Protein AF-0000000086139727 (afdb_homodimer)

Foldseek 3Di:
DPDDADPLQVLLVVLLVPPQVVDPVSVQFPNQKAWDHAAAQKTKIKDADAQSQQDPVQWGDPVSVQVLQVVLQQSSQCRNQVFNGSAAWDDKDKDFDATDHHRWMKMKMKGFPDDDQFKTKIKMWIATQDPNDGDDTGMIMMIMGGCHPRHDDPPD/DPDDADPLQVLLVVLLVPPQVVDPVSVQFPNQKAWDHAAAQKTKIKDADAPSQQDPVQWGDPVSVQVLQVVLQQSSQCRNQVFNGSAAWDDKFKDFDATDHHRWMKMKMKGFPDDDQFKTKIKMWIATQDPNDGDDTGMIMMIMGGCHPRHDDPPD

Secondary structure (DSSP, 8-state):
--PPPPHHHHHHHHHHHHHGGGSHHHHHHHTT-EEEEEETTEEEEEEE--GGGB-TTSSB-HHHHHHHHHHHHHHHHHHHH--S---EEEEEEEEE-----TT-EEEEEEEEEEE-SSEEEEEEEEEEEETTEEEEEEEEEEEEEE-TT-S-----/--PPPPHHHHHHHHHHHHHGGGSHHHHHHHTT-EEEEEETTEEEEEEE--GGGB-TTSSB-HHHHHHHHHHHHHHHHHHHH--S---EEEEEEEEE-----TT-EEEEEEEEEEE-SSEEEEEEEEEEEETTEEEEEEEEEEEEEE-TT-S-----

InterPro domains:
  IPR003736 Phenylacetic acid degradation-related domain [TIGR00369] (34-144)
  IPR006683 Thioesterase domain [PF03061] (60-132)
  IPR029069 HotDog domain superfamily [SSF54637] (6-147)
  IPR039298 Acyl-coenzyme A thioesterase 13 [PTHR21660] (28-149)

Nearest PDB structures (foldseek):
  2h4u-assembly1_A  TM=9.438E-01  e=1.734E-13  Homo sapiens
  3f1t-assembly1_C  TM=8.126E-01  e=1.924E-08  Pseudomonas aeruginosa
  3gek-assembly1_B  TM=8.195E-01  e=5.508E-07  Lactococcus lactis subsp. lactis Il1403
  3gek-assembly2_A  TM=7.860E-01  e=2.299E-06  Lactococcus lactis subsp. lactis Il1403
  3gek-assembly3_C  TM=7.208E-01  e=6.636E-07  Lactococcus lactis subsp. lactis Il1403

Sequence (312 aa):
MTGEKTPEHLHIEELVRTKLPSSPIYKFLLTPVVITSAMKGHVVARLPLSEEHMNSGRSLHGSVSATIVDWAGGMAVSTWDLRVASGVSLDIHVTYQSGAKVGEEIEIEGIADHVGGNVAFTKINIYKVEDGKRGKIVASGTHTKFVKGSEPKSASMTGEKTPEHLHIEELVRTKLPSSPIYKFLLTPVVITSAMKGHVVARLPLSEEHMNSGRSLHGSVSATIVDWAGGMAVSTWDLRVASGVSLDIHVTYQSGAKVGEEIEIEGIADHVGGNVAFTKINIYKVEDGKRGKIVASGTHTKFVKGSEPKSAS

Organism: NCBI:txid717836

Structure (mmCIF, N/CA/C/O backbone):
data_AF-0000000086139727-model_v1
#
loop_
_entity.id
_entity.type
_entity.pdbx_description
1 polymer 'Thioesterase domain-containing protein'
#
loop_
_atom_site.group_PDB
_atom_site.id
_atom_site.type_symbol
_atom_site.label_atom_id
_atom_site.label_alt_id
_atom_site.label_comp_id
_atom_site.label_asym_id
_atom_site.label_entity_id
_atom_site.label_seq_id
_atom_site.pdbx_PDB_ins_code
_atom_site.Cartn_x
_atom_site.Cartn_y
_atom_site.Cartn_z
_atom_site.occupancy
_atom_site.B_iso_or_equiv
_atom_site.auth_seq_id
_atom_site.auth_comp_id
_atom_site.auth_asym_id
_atom_site.auth_atom_id
_atom_site.pdbx_PDB_model_num
ATOM 1 N N . MET A 1 1 ? 17.516 -26.312 -18.25 1 39.53 1 MET A N 1
ATOM 2 C CA . MET A 1 1 ? 16.438 -27.266 -18.453 1 39.53 1 MET A CA 1
ATOM 3 C C . MET A 1 1 ? 15.086 -26.578 -18.422 1 39.53 1 MET A C 1
ATOM 5 O O . MET A 1 1 ? 14.711 -25.984 -17.406 1 39.53 1 MET A O 1
ATOM 9 N N . THR A 1 2 ? 14.656 -25.859 -19.438 1 50.69 2 THR A N 1
ATOM 10 C CA . THR A 1 2 ? 13.445 -25.078 -19.688 1 50.69 2 THR A CA 1
ATOM 11 C C . THR A 1 2 ? 12.211 -25.859 -19.266 1 50.69 2 THR A C 1
ATOM 13 O O . THR A 1 2 ? 11.656 -26.641 -20.047 1 50.69 2 THR A O 1
ATOM 16 N N . GLY A 1 3 ? 12.258 -26.484 -18.047 1 63.59 3 GLY A N 1
ATOM 17 C CA . GLY A 1 3 ? 11.273 -27.5 -17.672 1 63.59 3 GLY A CA 1
ATOM 18 C C . GLY A 1 3 ? 9.844 -27.031 -17.828 1 63.59 3 GLY A C 1
ATOM 19 O O . GLY A 1 3 ? 9.586 -25.828 -17.953 1 63.59 3 GLY A O 1
ATOM 20 N N . GLU A 1 4 ? 8.969 -27.938 -18.141 1 88 4 GLU A N 1
ATOM 21 C CA . GLU A 1 4 ? 7.535 -27.719 -18.344 1 88 4 GLU A CA 1
ATOM 22 C C . GLU A 1 4 ? 6.922 -26.969 -17.156 1 88 4 GLU A C 1
ATOM 24 O O . GLU A 1 4 ? 7.242 -27.234 -16 1 88 4 GLU A O 1
ATOM 29 N N . LYS A 1 5 ? 6.309 -25.844 -17.438 1 96.12 5 LYS A N 1
ATOM 30 C CA . LYS A 1 5 ? 5.609 -25.062 -16.422 1 96.12 5 LYS A CA 1
ATOM 31 C C . LYS A 1 5 ? 4.605 -25.938 -15.664 1 96.12 5 LYS A C 1
ATOM 33 O O . LYS A 1 5 ? 3.938 -26.781 -16.25 1 96.12 5 LYS A O 1
ATOM 38 N N . THR A 1 6 ? 4.625 -25.781 -14.352 1 97.94 6 THR A N 1
ATOM 39 C CA . THR A 1 6 ? 3.643 -26.469 -13.523 1 97.94 6 THR A CA 1
ATOM 40 C C . THR A 1 6 ? 2.24 -25.922 -13.789 1 97.94 6 THR A C 1
ATOM 42 O O . THR A 1 6 ? 2.082 -24.859 -14.398 1 97.94 6 THR A O 1
ATOM 45 N N . PRO A 1 7 ? 1.229 -26.688 -13.445 1 98.06 7 PRO A N 1
ATOM 46 C CA . PRO A 1 7 ? -0.13 -26.141 -13.539 1 98.06 7 PRO A CA 1
ATOM 47 C C . PRO A 1 7 ? -0.298 -24.844 -12.773 1 98.06 7 PRO A C 1
ATOM 49 O O . PRO A 1 7 ? -1.024 -23.953 -13.219 1 98.06 7 PRO A O 1
ATOM 52 N N . GLU A 1 8 ? 0.324 -24.766 -11.625 1 98.56 8 GLU A N 1
ATOM 53 C CA . GLU A 1 8 ? 0.276 -23.531 -10.844 1 98.56 8 GLU A CA 1
ATOM 54 C C . GLU A 1 8 ? 0.871 -22.359 -11.625 1 98.56 8 GLU A C 1
ATOM 56 O O . GLU A 1 8 ? 0.313 -21.266 -11.625 1 98.56 8 GLU A O 1
ATOM 61 N N . HIS A 1 9 ? 2.02 -22.562 -12.227 1 98.81 9 HIS A N 1
ATOM 62 C CA . HIS A 1 9 ? 2.67 -21.516 -13.008 1 98.81 9 HIS A CA 1
ATOM 63 C C . HIS A 1 9 ? 1.761 -21.016 -14.125 1 98.81 9 HIS A C 1
ATOM 65 O O . HIS A 1 9 ? 1.581 -19.812 -14.289 1 98.81 9 HIS A O 1
ATOM 71 N N . LEU A 1 10 ? 1.171 -21.906 -14.844 1 98.62 10 LEU A N 1
ATOM 72 C CA . LEU A 1 10 ? 0.27 -21.547 -15.93 1 98.62 10 LEU A CA 1
ATOM 73 C C . LEU A 1 10 ? -0.941 -20.781 -15.406 1 98.62 10 LEU A C 1
ATOM 75 O O . LEU A 1 10 ? -1.376 -19.812 -16.016 1 98.62 10 LEU A O 1
ATOM 79 N N . HIS A 1 11 ? -1.443 -21.281 -14.312 1 98.62 11 HIS A N 1
ATOM 80 C CA . HIS A 1 11 ? -2.607 -20.641 -13.703 1 98.62 11 HIS A CA 1
ATOM 81 C C . HIS A 1 11 ? -2.307 -19.203 -13.297 1 98.62 11 HIS A C 1
ATOM 83 O O . HIS A 1 11 ? -3.086 -18.297 -13.602 1 98.62 11 HIS A O 1
ATOM 89 N N . ILE A 1 12 ? -1.186 -19 -12.625 1 98.81 12 ILE A N 1
ATOM 90 C CA . ILE A 1 12 ? -0.835 -17.656 -12.148 1 98.81 12 ILE A CA 1
ATOM 91 C C . ILE A 1 12 ? -0.577 -16.734 -13.336 1 98.81 12 ILE A C 1
ATOM 93 O O . ILE A 1 12 ? -0.984 -15.578 -13.328 1 98.81 12 ILE A O 1
ATOM 97 N N . GLU A 1 13 ? 0.064 -17.172 -14.359 1 98.75 13 GLU A N 1
ATOM 98 C CA . GLU A 1 13 ? 0.265 -16.375 -15.562 1 98.75 13 GLU A CA 1
ATOM 99 C C . GLU A 1 13 ? -1.067 -15.945 -16.172 1 98.75 13 GLU A C 1
ATOM 101 O O . GLU A 1 13 ? -1.212 -14.82 -16.641 1 98.75 13 GLU A O 1
ATOM 106 N N . GLU A 1 14 ? -1.987 -16.906 -16.203 1 98.5 14 GLU A N 1
ATOM 107 C CA . GLU A 1 14 ? -3.312 -16.594 -16.734 1 98.5 14 GLU A CA 1
ATOM 108 C C . GLU A 1 14 ? -4.004 -15.523 -15.891 1 98.5 14 GLU A C 1
ATOM 110 O O . GLU A 1 14 ? -4.625 -14.609 -16.422 1 98.5 14 GLU A O 1
ATOM 115 N N . LEU A 1 15 ? -3.906 -15.664 -14.578 1 98.12 15 LEU A N 1
ATOM 116 C CA . LEU A 1 15 ? -4.504 -14.672 -13.688 1 98.12 15 LEU A CA 1
ATOM 117 C C . LEU A 1 15 ? -3.879 -13.305 -13.914 1 98.12 15 LEU A C 1
ATOM 119 O O . LEU A 1 15 ? -4.59 -12.297 -13.953 1 98.12 15 LEU A O 1
ATOM 123 N N . VAL A 1 16 ? -2.516 -13.266 -14.008 1 98.44 16 VAL A N 1
ATOM 124 C CA . VAL A 1 16 ? -1.827 -12 -14.227 1 98.44 16 VAL A CA 1
ATOM 125 C C . VAL A 1 16 ? -2.303 -11.375 -15.539 1 98.44 16 VAL A C 1
ATOM 127 O O . VAL A 1 16 ? -2.604 -10.18 -15.594 1 98.44 16 VAL A O 1
ATOM 130 N N . ARG A 1 17 ? -2.482 -12.125 -16.516 1 97.5 17 ARG A N 1
ATOM 131 C CA . ARG A 1 17 ? -2.871 -11.656 -17.844 1 97.5 17 ARG A CA 1
ATOM 132 C C . ARG A 1 17 ? -4.309 -11.148 -17.844 1 97.5 17 ARG A C 1
ATOM 134 O O . ARG A 1 17 ? -4.617 -10.141 -18.484 1 97.5 17 ARG A O 1
ATOM 141 N N . THR A 1 18 ? -5.207 -11.758 -17.109 1 96.62 18 THR A N 1
ATOM 142 C CA . THR A 1 18 ? -6.633 -11.508 -17.281 1 96.62 18 THR A CA 1
ATOM 143 C C . THR A 1 18 ? -7.168 -10.633 -16.156 1 96.62 18 THR A C 1
ATOM 145 O O . THR A 1 18 ? -8.117 -9.875 -16.344 1 96.62 18 THR A O 1
ATOM 148 N N . LYS A 1 19 ? -6.605 -10.75 -14.945 1 95.69 19 LYS A N 1
ATOM 149 C CA . LYS A 1 19 ? -7.203 -10.086 -13.789 1 95.69 19 LYS A CA 1
ATOM 150 C C . LYS A 1 19 ? -6.422 -8.836 -13.406 1 95.69 19 LYS A C 1
ATOM 152 O O . LYS A 1 19 ? -7.008 -7.844 -12.961 1 95.69 19 LYS A O 1
ATOM 157 N N . LEU A 1 20 ? -5.078 -8.859 -13.594 1 97 20 LEU A N 1
ATOM 158 C CA . LEU A 1 20 ? -4.242 -7.746 -13.164 1 97 20 LEU A CA 1
ATOM 159 C C . LEU A 1 20 ? -4.723 -6.438 -13.781 1 97 20 LEU A C 1
ATOM 161 O O . LEU A 1 20 ? -4.895 -5.441 -13.07 1 97 20 LEU A O 1
ATOM 165 N N . PRO A 1 21 ? -5.156 -6.398 -15.078 1 95.69 21 PRO A N 1
ATOM 166 C CA . PRO A 1 21 ? -5.582 -5.137 -15.695 1 95.69 21 PRO A CA 1
ATOM 167 C C . PRO A 1 21 ? -6.895 -4.613 -15.117 1 95.69 21 PRO A C 1
ATOM 169 O O . PRO A 1 21 ? -7.25 -3.451 -15.336 1 95.69 21 PRO A O 1
ATOM 172 N N . SER A 1 22 ? -7.637 -5.438 -14.391 1 95.81 22 SER A N 1
ATOM 173 C CA . SER A 1 22 ? -8.938 -5.031 -13.867 1 95.81 22 SER A CA 1
ATOM 174 C C . SER A 1 22 ? -8.789 -4.27 -12.555 1 95.81 22 SER A C 1
ATOM 176 O O . SER A 1 22 ? -9.766 -3.732 -12.031 1 95.81 22 SER A O 1
ATOM 178 N N . SER A 1 23 ? -7.672 -4.273 -11.984 1 97.31 23 SER A N 1
ATOM 179 C CA . SER A 1 23 ? -7.324 -3.475 -10.82 1 97.31 23 SER A CA 1
ATOM 180 C C . SER A 1 23 ? -6.465 -2.273 -11.203 1 97.31 23 SER A C 1
ATOM 182 O O . SER A 1 23 ? -5.297 -2.43 -11.57 1 97.31 23 SER A O 1
ATOM 184 N N . PRO A 1 24 ? -6.988 -1.066 -11.109 1 98.44 24 PRO A N 1
ATOM 185 C CA . PRO A 1 24 ? -6.258 0.101 -11.609 1 98.44 24 PRO A CA 1
ATOM 186 C C . PRO A 1 24 ? -4.871 0.243 -10.984 1 98.44 24 PRO A C 1
ATOM 188 O O . PRO A 1 24 ? -3.9 0.532 -11.688 1 98.44 24 PRO A O 1
ATOM 191 N N . ILE A 1 25 ? -4.75 0.03 -9.672 1 98.69 25 ILE A N 1
ATOM 192 C CA . ILE A 1 25 ? -3.453 0.225 -9.031 1 98.69 25 ILE A CA 1
ATOM 193 C C . ILE A 1 25 ? -2.498 -0.889 -9.453 1 98.69 25 ILE A C 1
ATOM 195 O O . ILE A 1 25 ? -1.301 -0.654 -9.633 1 98.69 25 ILE A O 1
ATOM 199 N N . TYR A 1 26 ? -2.957 -2.174 -9.602 1 98.75 26 TYR A N 1
ATOM 200 C CA . TYR A 1 26 ? -2.096 -3.24 -10.102 1 98.75 26 TYR A CA 1
ATOM 201 C C . TYR A 1 26 ? -1.652 -2.957 -11.539 1 98.75 26 TYR A C 1
ATOM 203 O O . TYR A 1 26 ? -0.481 -3.141 -11.875 1 98.75 26 TYR A O 1
ATOM 211 N N . LYS A 1 27 ? -2.617 -2.523 -12.336 1 98.56 27 LYS A N 1
ATOM 212 C CA . LYS A 1 27 ? -2.293 -2.182 -13.719 1 98.56 27 LYS A CA 1
ATOM 213 C C . LYS A 1 27 ? -1.216 -1.103 -13.781 1 98.56 27 LYS A C 1
ATOM 215 O O . LYS A 1 27 ? -0.275 -1.199 -14.57 1 98.56 27 LYS A O 1
ATOM 220 N N . PHE A 1 28 ? -1.36 -0.122 -12.969 1 98.75 28 PHE A N 1
ATOM 221 C CA . PHE A 1 28 ? -0.458 1.022 -12.922 1 98.75 28 PHE A CA 1
ATOM 222 C C . PHE A 1 28 ? 0.948 0.586 -12.523 1 98.75 28 PHE A C 1
ATOM 224 O O . PHE A 1 28 ? 1.934 1.061 -13.094 1 98.75 28 PHE A O 1
ATOM 231 N N . LEU A 1 29 ? 1.12 -0.449 -11.648 1 98.81 29 LEU A N 1
ATOM 232 C CA . LEU A 1 29 ? 2.42 -0.704 -11.031 1 98.81 29 LEU A CA 1
ATOM 233 C C . LEU A 1 29 ? 2.998 -2.029 -11.516 1 98.81 29 LEU A C 1
ATOM 235 O O . LEU A 1 29 ? 4.219 -2.207 -11.539 1 98.81 29 LEU A O 1
ATOM 239 N N . LEU A 1 30 ? 2.121 -2.961 -11.891 1 98.81 30 LEU A N 1
ATOM 240 C CA . LEU A 1 30 ? 2.611 -4.336 -11.922 1 98.81 30 LEU A CA 1
ATOM 241 C C . LEU A 1 30 ? 2.484 -4.918 -13.328 1 98.81 30 LEU A C 1
ATOM 243 O O . LEU A 1 30 ? 2.732 -6.109 -13.539 1 98.81 30 LEU A O 1
ATOM 247 N N . THR A 1 31 ? 2.129 -4.098 -14.25 1 98.12 31 THR A N 1
ATOM 248 C CA . THR A 1 31 ? 1.913 -4.562 -15.617 1 98.12 31 THR A CA 1
ATOM 249 C C . THR A 1 31 ? 3.146 -5.293 -16.141 1 98.12 31 THR A C 1
ATOM 251 O O . THR A 1 31 ? 3.025 -6.309 -16.828 1 98.12 31 THR A O 1
ATOM 254 N N . PRO A 1 32 ? 4.375 -4.906 -15.789 1 98.25 32 PRO A N 1
ATOM 255 C CA . PRO A 1 32 ? 5.551 -5.562 -16.375 1 98.25 32 PRO A CA 1
ATOM 256 C C . PRO A 1 32 ? 5.984 -6.797 -15.594 1 98.25 32 PRO A C 1
ATOM 258 O O . PRO A 1 32 ? 7.039 -7.371 -15.875 1 98.25 32 PRO A O 1
ATOM 261 N N . VAL A 1 33 ? 5.266 -7.258 -14.641 1 98.81 33 VAL A N 1
ATOM 262 C CA . VAL A 1 33 ? 5.688 -8.352 -13.766 1 98.81 33 VAL A CA 1
ATOM 263 C C . VAL A 1 33 ? 5.766 -9.648 -14.562 1 98.81 33 VAL A C 1
ATOM 265 O O . VAL A 1 33 ? 4.926 -9.906 -15.43 1 98.81 33 VAL A O 1
ATOM 268 N N . VAL A 1 34 ? 6.773 -10.438 -14.289 1 98.69 34 VAL A N 1
ATOM 269 C CA . VAL A 1 34 ? 6.945 -11.734 -14.945 1 98.69 34 VAL A CA 1
ATOM 270 C C . VAL A 1 34 ? 6.996 -12.844 -13.898 1 98.69 34 VAL A C 1
ATOM 272 O O . VAL A 1 34 ? 7.82 -12.805 -12.977 1 98.69 34 VAL A O 1
ATOM 275 N N . ILE A 1 35 ? 6.148 -13.852 -14.07 1 98.88 35 ILE A N 1
ATOM 276 C CA . ILE A 1 35 ? 6.172 -15.008 -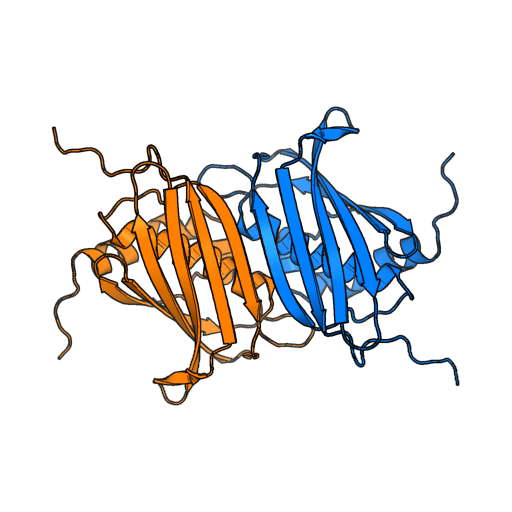13.18 1 98.88 35 ILE A CA 1
ATOM 277 C C . ILE A 1 35 ? 7.32 -15.938 -13.57 1 98.88 35 ILE A C 1
ATOM 279 O O . ILE A 1 35 ? 7.398 -16.391 -14.711 1 98.88 35 ILE A O 1
ATOM 283 N N . THR A 1 36 ? 8.18 -16.25 -12.633 1 98.69 36 THR A N 1
ATOM 284 C CA . THR A 1 36 ? 9.344 -17.062 -12.961 1 98.69 36 THR A CA 1
ATOM 285 C C . THR A 1 36 ? 9.172 -18.484 -12.438 1 98.69 36 THR A C 1
ATOM 287 O O . THR A 1 36 ? 9.773 -19.422 -12.961 1 98.69 36 THR A O 1
ATOM 290 N N . SER A 1 37 ? 8.414 -18.625 -11.391 1 98.62 37 SER A N 1
ATOM 291 C CA . SER A 1 37 ? 8.125 -19.938 -10.844 1 98.62 37 SER A CA 1
ATOM 292 C C . SER A 1 37 ? 6.848 -19.922 -10.008 1 98.62 37 SER A C 1
ATOM 294 O O . SER A 1 37 ? 6.527 -18.922 -9.367 1 98.62 37 SER A O 1
ATOM 296 N N . ALA A 1 38 ? 6.156 -21.047 -10.055 1 98.81 38 ALA A N 1
ATOM 297 C CA . ALA A 1 38 ? 5.004 -21.234 -9.18 1 98.81 38 ALA A CA 1
ATOM 298 C C . ALA A 1 38 ? 4.742 -22.719 -8.922 1 98.81 38 ALA A C 1
ATOM 300 O O . ALA A 1 38 ? 4.789 -23.531 -9.852 1 98.81 38 ALA A O 1
ATOM 301 N N . MET A 1 39 ? 4.562 -23.062 -7.762 1 98.62 39 MET A N 1
ATOM 302 C CA . MET A 1 39 ? 4.09 -24.344 -7.27 1 98.62 39 MET A CA 1
ATOM 303 C C . MET A 1 39 ? 3.09 -24.156 -6.133 1 98.62 39 MET A C 1
ATOM 305 O O . MET A 1 39 ? 2.842 -23.031 -5.695 1 98.62 39 MET A O 1
ATOM 309 N N . LYS A 1 40 ? 2.578 -25.281 -5.684 1 98.56 40 LYS A N 1
ATOM 310 C CA . LYS A 1 40 ? 1.567 -25.188 -4.637 1 98.56 40 LYS A CA 1
ATOM 311 C C . LYS A 1 40 ? 2.094 -24.391 -3.443 1 98.56 40 LYS A C 1
ATOM 313 O O . LYS A 1 40 ? 3.037 -24.812 -2.773 1 98.56 40 LYS A O 1
ATOM 318 N N . GLY A 1 41 ? 1.539 -23.266 -3.201 1 98.75 41 GLY A N 1
ATOM 319 C CA . GLY A 1 41 ? 1.833 -22.438 -2.047 1 98.75 41 GLY A CA 1
ATOM 320 C C . GLY A 1 41 ? 3.055 -21.562 -2.24 1 98.75 41 GLY A C 1
ATOM 321 O O . GLY A 1 41 ? 3.559 -20.969 -1.282 1 98.75 41 GLY A O 1
ATOM 322 N N . HIS A 1 42 ? 3.594 -21.562 -3.41 1 98.88 42 HIS A N 1
ATOM 323 C CA . HIS A 1 42 ? 4.836 -20.828 -3.631 1 98.88 42 HIS A CA 1
ATOM 324 C C . HIS A 1 42 ? 4.863 -20.188 -5.016 1 98.88 42 HIS A C 1
ATOM 326 O O . HIS A 1 42 ? 4.641 -20.875 -6.02 1 98.88 42 HIS A O 1
ATOM 332 N N . VAL A 1 43 ? 5.113 -18.891 -5.082 1 98.94 43 VAL A N 1
ATOM 333 C CA . VAL A 1 43 ? 5.215 -18.172 -6.355 1 98.94 43 VAL A CA 1
ATOM 334 C C . VAL A 1 43 ? 6.406 -17.219 -6.32 1 98.94 43 VAL A C 1
ATOM 336 O O . VAL A 1 43 ? 6.676 -16.594 -5.293 1 98.94 43 VAL A O 1
ATOM 339 N N . VAL A 1 44 ? 7.133 -17.109 -7.391 1 98.94 44 VAL A N 1
ATOM 340 C CA . VAL A 1 44 ? 8.242 -16.172 -7.566 1 98.94 44 VAL A CA 1
ATOM 341 C C . VAL A 1 44 ? 8.031 -15.359 -8.836 1 98.94 44 VAL A C 1
ATOM 343 O O . VAL A 1 44 ? 7.625 -15.898 -9.867 1 98.94 44 VAL A O 1
ATOM 346 N N . ALA A 1 45 ? 8.266 -14.109 -8.766 1 98.94 45 ALA A N 1
ATOM 347 C CA . ALA A 1 45 ? 8.109 -13.203 -9.906 1 98.94 45 ALA A CA 1
ATOM 348 C C . ALA A 1 45 ? 9.234 -12.172 -9.945 1 98.94 45 ALA A C 1
ATOM 350 O O . ALA A 1 45 ? 9.945 -11.977 -8.961 1 98.94 45 ALA A O 1
ATOM 351 N N . ARG A 1 46 ? 9.383 -11.57 -11.07 1 98.94 46 ARG A N 1
ATOM 352 C CA . ARG A 1 46 ? 10.312 -10.469 -11.273 1 98.94 46 ARG A CA 1
ATOM 353 C C . ARG A 1 46 ? 9.594 -9.227 -11.797 1 98.94 46 ARG A C 1
ATOM 355 O O . ARG A 1 46 ? 8.68 -9.336 -12.609 1 98.94 46 ARG A O 1
ATOM 362 N N . LEU A 1 47 ? 10.086 -8.094 -11.32 1 98.94 47 LEU A N 1
ATOM 363 C CA . LEU A 1 47 ? 9.508 -6.809 -11.703 1 98.94 47 LEU A CA 1
ATOM 364 C C . LEU A 1 47 ? 10.602 -5.789 -12 1 98.94 47 LEU A C 1
ATOM 366 O O . LEU A 1 47 ? 11.328 -5.375 -11.094 1 98.94 47 LEU A O 1
ATOM 370 N N . PRO A 1 48 ? 10.797 -5.41 -13.266 1 98.88 48 PRO A N 1
ATOM 371 C CA . PRO A 1 48 ? 11.648 -4.246 -13.531 1 98.88 48 PRO A CA 1
ATOM 372 C C . PRO A 1 48 ? 11.055 -2.947 -12.992 1 98.88 48 PRO A C 1
ATOM 374 O O . PRO A 1 48 ? 9.852 -2.715 -13.117 1 98.88 48 PRO A O 1
ATOM 377 N N . LEU A 1 49 ? 11.906 -2.148 -12.406 1 98.75 49 LEU A N 1
ATOM 378 C CA . LEU A 1 49 ? 11.43 -0.933 -11.758 1 98.75 49 LEU A CA 1
ATOM 379 C C . LEU A 1 49 ? 11.531 0.261 -12.695 1 98.75 49 LEU A C 1
ATOM 381 O O . LEU A 1 49 ? 12.508 0.391 -13.438 1 98.75 49 LEU A O 1
ATOM 385 N N . SER A 1 50 ? 10.539 1.068 -12.664 1 98.56 50 SER A N 1
ATOM 386 C CA . SER A 1 50 ? 10.453 2.303 -13.438 1 98.56 50 SER A CA 1
ATOM 387 C C . SER A 1 50 ? 10.156 3.498 -12.539 1 98.56 50 SER A C 1
ATOM 389 O O . SER A 1 50 ? 10.086 3.359 -11.312 1 98.56 50 SER A O 1
ATOM 391 N N . GLU A 1 51 ? 9.984 4.656 -13.117 1 98.31 51 GLU A N 1
ATOM 392 C CA . GLU A 1 51 ? 9.719 5.883 -12.367 1 98.31 51 GLU A CA 1
ATOM 393 C C . GLU A 1 51 ? 8.406 5.777 -11.594 1 98.31 51 GLU A C 1
ATOM 395 O O . GLU A 1 51 ? 8.273 6.352 -10.508 1 98.31 51 GLU A O 1
ATOM 400 N N . GLU A 1 52 ? 7.465 5.027 -12.117 1 98.38 52 GLU A N 1
ATOM 401 C CA . GLU A 1 52 ? 6.156 4.895 -11.484 1 98.38 52 GLU A CA 1
ATOM 402 C C . GLU A 1 52 ? 6.273 4.25 -10.109 1 98.38 52 GLU A C 1
ATOM 404 O O . GLU A 1 52 ? 5.375 4.391 -9.273 1 98.38 52 GLU A O 1
ATOM 409 N N . HIS A 1 53 ? 7.387 3.568 -9.875 1 98.81 53 HIS A N 1
ATOM 410 C CA . HIS A 1 53 ? 7.547 2.818 -8.633 1 98.81 53 HIS A CA 1
ATOM 411 C C . HIS A 1 53 ? 8.281 3.643 -7.586 1 98.81 53 HIS A C 1
ATOM 413 O O . HIS A 1 53 ? 8.461 3.193 -6.453 1 98.81 53 HIS A O 1
ATOM 419 N N . MET A 1 54 ? 8.719 4.82 -7.891 1 98.5 54 MET A N 1
ATOM 420 C CA . MET A 1 54 ? 9.648 5.566 -7.047 1 98.5 54 MET A CA 1
ATOM 421 C C . MET A 1 54 ? 8.906 6.586 -6.191 1 98.5 54 MET A C 1
ATOM 423 O O . MET A 1 54 ? 7.855 7.086 -6.582 1 98.5 54 MET A O 1
ATOM 427 N N . ASN A 1 55 ? 9.477 6.812 -5.047 1 96.56 55 ASN A N 1
ATOM 428 C CA . ASN A 1 55 ? 9.047 7.957 -4.246 1 96.56 55 ASN A CA 1
ATOM 429 C C . ASN A 1 55 ? 9.797 9.227 -4.637 1 96.56 55 ASN A C 1
ATOM 431 O O . ASN A 1 55 ? 10.516 9.25 -5.637 1 96.56 55 ASN A O 1
ATOM 435 N N . SER A 1 56 ? 9.492 10.289 -3.859 1 93.19 56 SER A N 1
ATOM 436 C CA . SER A 1 56 ? 10.094 11.57 -4.195 1 93.19 56 SER A CA 1
ATOM 437 C C . SER A 1 56 ? 11.602 11.539 -4.031 1 93.19 56 SER A C 1
ATOM 439 O O . SER A 1 56 ? 12.32 12.359 -4.609 1 93.19 56 SER A O 1
ATOM 441 N N . GLY A 1 57 ? 12.148 10.586 -3.232 1 92.06 57 GLY A N 1
ATOM 442 C CA . GLY A 1 57 ? 13.578 10.414 -3.037 1 92.06 57 GLY A CA 1
ATOM 443 C C . GLY A 1 57 ? 14.211 9.516 -4.082 1 92.06 57 GLY A C 1
ATOM 444 O O . GLY A 1 57 ? 15.375 9.117 -3.943 1 92.06 57 GLY A O 1
ATOM 445 N N . ARG A 1 58 ? 13.406 9.078 -5.031 1 93.75 58 ARG A N 1
ATOM 446 C CA . ARG A 1 58 ? 13.852 8.273 -6.16 1 93.75 58 ARG A CA 1
ATOM 447 C C . ARG A 1 58 ? 14.297 6.887 -5.703 1 93.75 58 ARG A C 1
ATOM 449 O O . ARG A 1 58 ? 15.297 6.359 -6.191 1 93.75 58 ARG A O 1
ATOM 456 N N . SER A 1 59 ? 13.727 6.453 -4.789 1 97.25 59 SER A N 1
ATOM 457 C CA . SER A 1 59 ? 13.828 5.07 -4.332 1 97.25 59 SER A CA 1
ATOM 458 C C . SER A 1 59 ? 12.469 4.387 -4.324 1 97.25 59 SER A C 1
ATOM 460 O O . SER A 1 59 ? 11.438 5.051 -4.414 1 97.25 59 SER A O 1
ATOM 462 N N . LEU A 1 60 ? 12.508 3.008 -4.27 1 98.62 60 LEU A N 1
ATOM 463 C CA . LEU A 1 60 ? 11.258 2.254 -4.277 1 98.62 60 LEU A CA 1
ATOM 464 C C . LEU A 1 60 ? 10.305 2.762 -3.197 1 98.62 60 LEU A C 1
ATOM 466 O O . LEU A 1 60 ? 10.656 2.764 -2.014 1 98.62 60 LEU A O 1
ATOM 470 N N . HIS A 1 61 ? 9.164 3.223 -3.619 1 98.81 61 HIS A N 1
ATOM 471 C CA . HIS A 1 61 ? 8.172 3.781 -2.707 1 98.81 61 HIS A CA 1
ATOM 472 C C . HIS A 1 61 ? 7.637 2.717 -1.755 1 98.81 61 HIS A C 1
ATOM 474 O O . HIS A 1 61 ? 7.293 1.612 -2.18 1 98.81 61 HIS A O 1
ATOM 480 N N . GLY A 1 62 ? 7.504 3.031 -0.472 1 98.56 62 GLY A N 1
ATOM 481 C CA . GLY A 1 62 ? 6.945 2.105 0.499 1 98.56 62 GLY A CA 1
ATOM 482 C C . GLY A 1 62 ? 5.555 1.62 0.128 1 98.56 62 GLY A C 1
ATOM 483 O O . GLY A 1 62 ? 5.223 0.453 0.346 1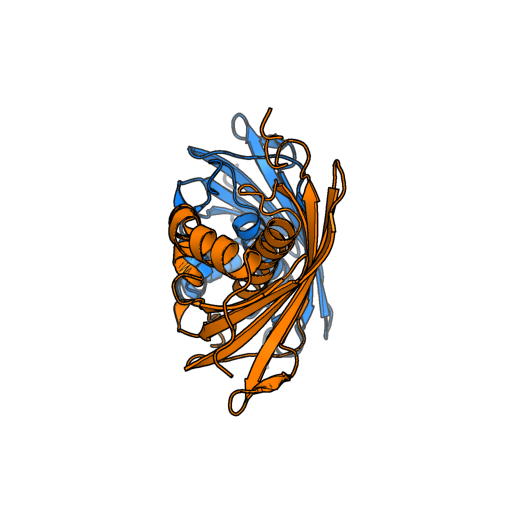 98.56 62 GLY A O 1
ATOM 484 N N . SER A 1 63 ? 4.727 2.465 -0.409 1 98.81 63 SER A N 1
ATOM 485 C CA . SER A 1 63 ? 3.383 2.115 -0.857 1 98.81 63 SER A CA 1
ATOM 486 C C . SER A 1 63 ? 3.424 1.082 -1.979 1 98.81 63 SER A C 1
ATOM 488 O O . SER A 1 63 ? 2.533 0.237 -2.084 1 98.81 63 SER A O 1
ATOM 490 N N . VAL A 1 64 ? 4.426 1.172 -2.859 1 98.94 64 VAL A N 1
ATOM 491 C CA . VAL A 1 64 ? 4.582 0.191 -3.93 1 98.94 64 VAL A CA 1
ATOM 492 C C . VAL A 1 64 ? 4.938 -1.17 -3.334 1 98.94 64 VAL A C 1
ATOM 494 O O . VAL A 1 64 ? 4.367 -2.191 -3.723 1 98.94 64 VAL A O 1
ATOM 497 N N . SER A 1 65 ? 5.867 -1.189 -2.381 1 98.94 65 SER A N 1
ATOM 498 C CA . SER A 1 65 ? 6.195 -2.438 -1.7 1 98.94 65 SER A CA 1
ATOM 499 C C . SER A 1 65 ? 4.965 -3.049 -1.042 1 98.94 65 SER A C 1
ATOM 501 O O . SER A 1 65 ? 4.758 -4.262 -1.106 1 98.94 65 SER A O 1
ATOM 503 N N . ALA A 1 66 ? 4.148 -2.213 -0.376 1 98.94 66 ALA A N 1
ATOM 504 C CA . ALA A 1 66 ? 2.924 -2.717 0.238 1 98.94 66 ALA A CA 1
ATOM 505 C C . ALA A 1 66 ? 1.983 -3.303 -0.812 1 98.94 66 ALA A C 1
ATOM 507 O O . ALA A 1 66 ? 1.339 -4.328 -0.576 1 98.94 66 ALA A O 1
ATOM 508 N N . THR A 1 67 ? 1.851 -2.658 -1.947 1 98.94 67 THR A N 1
ATOM 509 C CA . THR A 1 67 ? 1.032 -3.148 -3.051 1 98.94 67 THR A CA 1
ATOM 510 C C . THR A 1 67 ? 1.544 -4.5 -3.545 1 98.94 67 THR A C 1
ATOM 512 O O . THR A 1 67 ? 0.754 -5.406 -3.816 1 98.94 67 THR A O 1
ATOM 515 N N . ILE A 1 68 ? 2.883 -4.609 -3.646 1 98.94 68 ILE A N 1
ATOM 516 C CA . ILE A 1 68 ? 3.498 -5.863 -4.066 1 98.94 68 ILE A CA 1
ATOM 517 C C . ILE A 1 68 ? 3.168 -6.965 -3.059 1 98.94 68 ILE A C 1
ATOM 519 O O . ILE A 1 68 ? 2.816 -8.086 -3.445 1 98.94 68 ILE A O 1
ATOM 523 N N . VAL A 1 69 ? 3.246 -6.672 -1.788 1 98.94 69 VAL A N 1
ATOM 524 C CA . VAL A 1 69 ? 2.92 -7.645 -0.75 1 98.94 69 VAL A CA 1
ATOM 525 C C . VAL A 1 69 ? 1.461 -8.07 -0.881 1 98.94 69 VAL A C 1
ATOM 527 O O . VAL A 1 69 ? 1.146 -9.266 -0.8 1 98.94 69 VAL A O 1
ATOM 530 N N . ASP A 1 70 ? 0.573 -7.152 -1.028 1 98.94 70 ASP A N 1
ATOM 531 C CA . ASP A 1 70 ? -0.845 -7.426 -1.24 1 98.94 70 ASP A CA 1
ATOM 532 C C . ASP A 1 70 ? -1.053 -8.352 -2.438 1 98.94 70 ASP A C 1
ATOM 534 O O . ASP A 1 70 ? -1.657 -9.422 -2.305 1 98.94 70 ASP A O 1
ATOM 538 N N . TRP A 1 71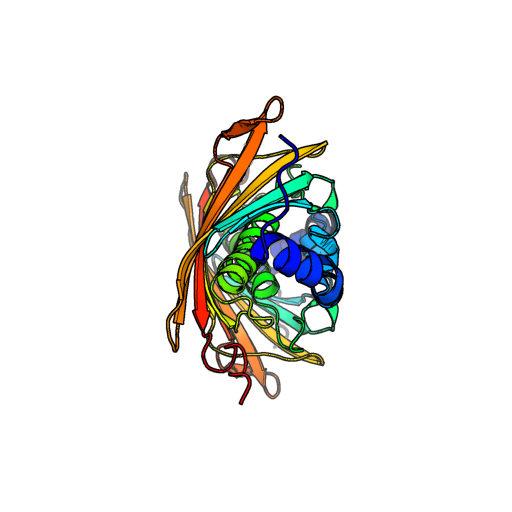 ? -0.471 -8 -3.574 1 98.88 71 TRP A N 1
ATOM 539 C CA . TRP A 1 71 ? -0.636 -8.734 -4.82 1 98.88 71 TRP A CA 1
ATOM 540 C C . TRP A 1 71 ? -0.055 -10.141 -4.707 1 98.88 71 TRP A C 1
ATOM 542 O O . TRP A 1 71 ? -0.726 -11.125 -5.027 1 98.88 71 TRP A O 1
ATOM 552 N N . ALA A 1 72 ? 1.16 -10.242 -4.223 1 98.94 72 ALA A N 1
ATOM 553 C CA . ALA A 1 72 ? 1.853 -11.531 -4.148 1 98.94 72 ALA A CA 1
ATOM 554 C C . ALA A 1 72 ? 1.184 -12.453 -3.135 1 98.94 72 ALA A C 1
ATOM 556 O O . ALA A 1 72 ? 1.177 -13.672 -3.311 1 98.94 72 ALA A O 1
ATOM 557 N N . GLY A 1 73 ? 0.649 -11.852 -2.066 1 98.81 73 GLY A N 1
ATOM 558 C CA . GLY A 1 73 ? -0.141 -12.656 -1.148 1 98.81 73 GLY A CA 1
ATOM 559 C C . GLY A 1 73 ? -1.313 -13.352 -1.819 1 98.81 73 GLY A C 1
ATOM 560 O O . GLY A 1 73 ? -1.534 -14.547 -1.619 1 98.81 73 GLY A O 1
ATOM 561 N N . GLY A 1 74 ? -2.059 -12.586 -2.615 1 98.62 74 GLY A N 1
ATOM 562 C CA . GLY A 1 74 ? -3.15 -13.172 -3.377 1 98.62 74 GLY A CA 1
ATOM 563 C C . GLY A 1 74 ? -2.691 -14.25 -4.34 1 98.62 74 GLY A C 1
ATOM 564 O O . GLY A 1 74 ? -3.33 -15.297 -4.461 1 98.62 74 GLY A O 1
ATOM 565 N N . MET A 1 75 ? -1.559 -14.016 -5.027 1 98.88 75 MET A N 1
ATOM 566 C CA . MET A 1 75 ? -1.034 -14.984 -5.98 1 98.88 75 MET A CA 1
ATOM 567 C C . MET A 1 75 ? -0.61 -16.266 -5.273 1 98.88 75 MET A C 1
ATOM 569 O O . MET A 1 75 ? -0.862 -17.375 -5.766 1 98.88 75 MET A O 1
ATOM 573 N N . ALA A 1 76 ? 0.063 -16.094 -4.121 1 98.94 76 ALA A N 1
ATOM 574 C CA . ALA A 1 76 ? 0.457 -17.266 -3.352 1 98.94 76 ALA A CA 1
ATOM 575 C C . ALA A 1 76 ? -0.758 -18.109 -2.988 1 98.94 76 ALA A C 1
ATOM 577 O O . ALA A 1 76 ? -0.734 -19.344 -3.135 1 98.94 76 ALA A O 1
ATOM 578 N N . VAL A 1 77 ? -1.814 -17.5 -2.535 1 98.88 77 VAL A N 1
ATOM 579 C CA . VAL A 1 77 ? -3.049 -18.203 -2.193 1 98.88 77 VAL A CA 1
ATOM 580 C C . VAL A 1 77 ? -3.586 -18.938 -3.422 1 98.88 77 VAL A C 1
ATOM 582 O O . VAL A 1 77 ? -4.004 -20.094 -3.332 1 98.88 77 VAL A O 1
ATOM 585 N N . SER A 1 78 ? -3.549 -18.281 -4.586 1 98.69 78 SER A N 1
ATOM 586 C CA . SER A 1 78 ? -4.121 -18.812 -5.812 1 98.69 78 SER A CA 1
ATOM 587 C C . SER A 1 78 ? -3.326 -20.016 -6.309 1 98.69 78 SER A C 1
ATOM 589 O O . SER A 1 78 ? -3.814 -20.797 -7.129 1 98.69 78 SER A O 1
ATOM 591 N N . THR A 1 79 ? -2.072 -20.172 -5.859 1 98.62 79 THR A N 1
ATOM 592 C CA . THR A 1 79 ? -1.297 -21.344 -6.23 1 98.62 79 THR A CA 1
ATOM 593 C C . THR A 1 79 ? -1.739 -22.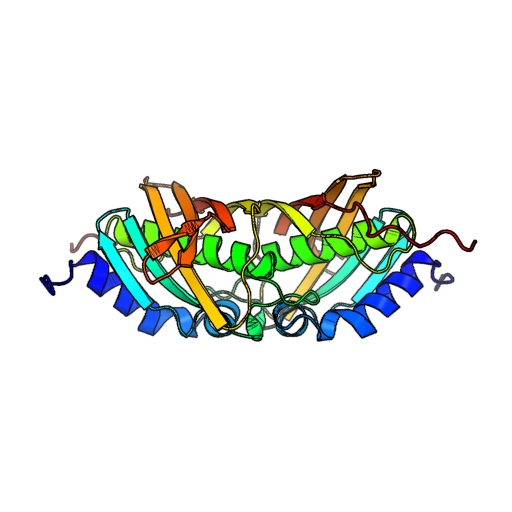562 -5.422 1 98.62 79 THR A C 1
ATOM 595 O O . THR A 1 79 ? -1.423 -23.703 -5.773 1 98.62 79 THR A O 1
ATOM 598 N N . TRP A 1 80 ? -2.371 -22.375 -4.285 1 98.38 80 TRP A N 1
ATOM 599 C CA . TRP A 1 80 ? -2.629 -23.422 -3.295 1 98.38 80 TRP A CA 1
ATOM 600 C C . TRP A 1 80 ? -3.588 -24.469 -3.846 1 98.38 80 TRP A C 1
ATOM 602 O O . TRP A 1 80 ? -3.33 -25.672 -3.74 1 98.38 80 TRP A O 1
ATOM 612 N N . ASP A 1 81 ? -4.664 -24.062 -4.539 1 97.31 81 ASP A N 1
ATOM 613 C CA . ASP A 1 81 ? -5.684 -24.969 -5.074 1 97.31 81 ASP A CA 1
ATOM 614 C C . ASP A 1 81 ? -6.246 -24.438 -6.391 1 97.31 81 ASP A C 1
ATOM 616 O O . ASP A 1 81 ? -7.375 -24.75 -6.766 1 97.31 81 ASP A O 1
ATOM 620 N N . LEU A 1 82 ? -5.477 -23.438 -7 1 97.69 82 LEU A N 1
ATOM 621 C CA . LEU A 1 82 ? -5.734 -22.891 -8.328 1 97.69 82 LEU A CA 1
ATOM 622 C C . LEU A 1 82 ? -7.02 -22.062 -8.336 1 97.69 82 LEU A C 1
ATOM 624 O O . LEU A 1 82 ? -7.703 -21.984 -9.359 1 97.69 82 LEU A O 1
ATOM 628 N N . ARG A 1 83 ? -7.41 -21.594 -7.211 1 97.5 83 ARG A N 1
ATOM 629 C CA . ARG A 1 83 ? -8.57 -20.703 -7.184 1 97.5 83 ARG A CA 1
ATOM 630 C C . ARG A 1 83 ? -8.305 -19.438 -7.977 1 97.5 83 ARG A C 1
ATOM 632 O O . ARG A 1 83 ? -7.16 -18.984 -8.07 1 97.5 83 ARG A O 1
ATOM 639 N N . VAL A 1 84 ? -9.336 -18.812 -8.414 1 96.44 84 VAL A N 1
ATOM 640 C CA . VAL A 1 84 ? -9.25 -17.609 -9.227 1 96.44 84 VAL A CA 1
ATOM 641 C C . VAL A 1 84 ? -9.32 -16.375 -8.32 1 96.44 84 VAL A C 1
ATOM 643 O O . VAL A 1 84 ? -8.531 -15.438 -8.469 1 96.44 84 VAL A O 1
ATOM 646 N N . ALA A 1 85 ? -10.273 -16.391 -7.387 1 95.12 85 ALA A N 1
ATOM 647 C CA . ALA A 1 85 ? -10.414 -15.328 -6.398 1 95.12 85 ALA A CA 1
ATOM 648 C C . ALA A 1 85 ? -9.641 -15.664 -5.125 1 95.12 85 ALA A C 1
ATOM 650 O O . ALA A 1 85 ? -9.789 -16.75 -4.574 1 95.12 85 ALA A O 1
ATOM 651 N N . SER A 1 86 ? -8.828 -14.719 -4.695 1 96 86 SER A N 1
ATOM 652 C CA . SER A 1 86 ? -7.969 -15.016 -3.555 1 96 86 SER A CA 1
ATOM 653 C C . SER A 1 86 ? -8.516 -14.398 -2.271 1 96 86 SER A C 1
ATOM 655 O O . SER A 1 86 ? -7.812 -14.328 -1.263 1 96 86 SER A O 1
ATOM 657 N N . GLY A 1 87 ? -9.781 -13.898 -2.307 1 96.19 87 GLY A N 1
ATOM 658 C CA . GLY A 1 87 ? -10.398 -13.375 -1.094 1 96.19 87 GLY A CA 1
ATOM 659 C C . GLY A 1 87 ? -10.094 -11.914 -0.848 1 96.19 87 GLY A C 1
ATOM 660 O O . GLY A 1 87 ? -9.641 -11.211 -1.753 1 96.19 87 GLY A O 1
ATOM 661 N N . VAL A 1 88 ? -10.43 -11.461 0.434 1 97.44 88 VAL A N 1
ATOM 662 C CA . VAL A 1 88 ? -10.266 -10.055 0.779 1 97.44 88 VAL A CA 1
ATOM 663 C C . VAL A 1 88 ? -9.273 -9.914 1.926 1 97.44 88 VAL A C 1
ATOM 665 O O . VAL A 1 88 ? -9.133 -10.812 2.754 1 97.44 88 VAL A O 1
ATOM 668 N N . SER A 1 89 ? -8.594 -8.828 1.96 1 98.56 89 SER A N 1
ATOM 669 C CA . SER A 1 89 ? -7.547 -8.602 2.951 1 98.56 89 SER A CA 1
ATOM 670 C C . SER A 1 89 ? -8.141 -8.422 4.348 1 98.56 89 SER A C 1
ATOM 672 O O . SER A 1 89 ? -9.141 -7.727 4.516 1 98.56 89 SER A O 1
ATOM 674 N N . LEU A 1 90 ? -7.492 -9.016 5.312 1 98.81 90 LEU A N 1
ATOM 675 C CA . LEU A 1 90 ? -7.793 -8.797 6.723 1 98.81 90 LEU A CA 1
ATOM 676 C C . LEU A 1 90 ? -6.691 -7.973 7.387 1 98.81 90 LEU A C 1
ATOM 678 O O . LEU A 1 90 ? -6.969 -7.137 8.25 1 98.81 90 LEU A O 1
ATOM 682 N N . ASP A 1 91 ? -5.492 -8.336 6.938 1 98.69 91 ASP A N 1
ATOM 683 C CA . ASP A 1 91 ? -4.34 -7.723 7.586 1 98.69 91 ASP A CA 1
ATOM 684 C C . ASP A 1 91 ? -3.109 -7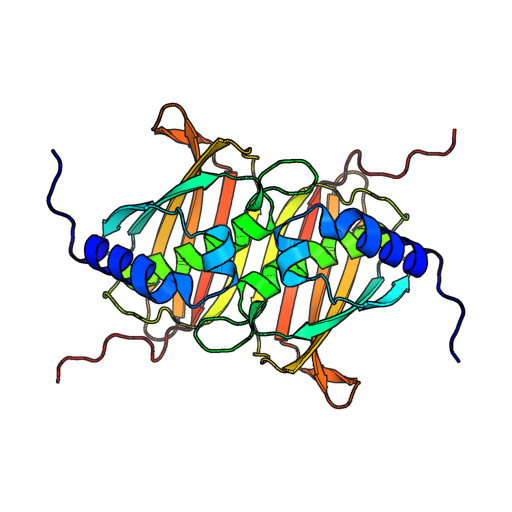.773 6.684 1 98.69 91 ASP A C 1
ATOM 686 O O . ASP A 1 91 ? -2.848 -8.797 6.039 1 98.69 91 ASP A O 1
ATOM 690 N N . ILE A 1 92 ? -2.389 -6.664 6.676 1 98.88 92 ILE A N 1
ATOM 691 C CA . ILE A 1 92 ? -1.103 -6.633 5.988 1 98.88 92 ILE A CA 1
ATOM 692 C C . ILE A 1 92 ? -0.051 -5.988 6.887 1 98.88 92 ILE A C 1
ATOM 694 O O . ILE A 1 92 ? -0.344 -5.031 7.605 1 98.88 92 ILE A O 1
ATOM 698 N N . HIS A 1 93 ? 1.096 -6.551 6.926 1 98.94 93 HIS A N 1
ATOM 699 C CA . HIS A 1 93 ? 2.248 -6.012 7.637 1 98.94 93 HIS A CA 1
ATOM 700 C C . HIS A 1 93 ? 3.498 -6.035 6.762 1 98.94 93 HIS A C 1
ATOM 702 O O . HIS A 1 93 ? 3.818 -7.062 6.16 1 98.94 93 HIS A O 1
ATOM 708 N N . VAL A 1 94 ? 4.176 -4.895 6.66 1 98.94 94 VAL A N 1
ATOM 709 C CA . VAL A 1 94 ? 5.379 -4.809 5.84 1 98.94 94 VAL A CA 1
ATOM 710 C C . VAL A 1 94 ? 6.512 -4.176 6.648 1 98.94 94 VAL A C 1
ATOM 712 O O . VAL A 1 94 ? 6.309 -3.152 7.312 1 98.94 94 VAL A O 1
ATOM 715 N N . THR A 1 95 ? 7.637 -4.738 6.621 1 98.94 95 THR A N 1
ATOM 716 C CA . THR A 1 95 ? 8.875 -4.191 7.16 1 98.94 95 THR A CA 1
ATOM 717 C C . THR A 1 95 ? 9.836 -3.818 6.031 1 98.94 95 THR A C 1
ATOM 719 O O . THR A 1 95 ? 10.078 -4.617 5.125 1 98.94 95 THR A O 1
ATOM 722 N N . TYR A 1 96 ? 10.344 -2.664 6.121 1 98.88 96 TYR A N 1
ATOM 723 C CA . TYR A 1 96 ? 11.211 -2.131 5.074 1 98.88 96 TYR A CA 1
ATOM 724 C C . TYR A 1 96 ? 12.672 -2.178 5.496 1 98.88 96 TYR A C 1
ATOM 726 O O . TYR A 1 96 ? 13.031 -1.688 6.57 1 98.88 96 TYR A O 1
ATOM 734 N N . GLN A 1 97 ? 13.477 -2.703 4.656 1 98.62 97 GLN A N 1
ATOM 735 C CA . GLN A 1 97 ? 14.828 -3.012 5.117 1 98.62 97 GLN A CA 1
ATOM 736 C C . GLN A 1 97 ? 15.875 -2.287 4.277 1 98.62 97 GLN A C 1
ATOM 738 O O . GLN A 1 97 ? 16.922 -1.896 4.785 1 98.62 97 GLN A O 1
ATOM 743 N N . SER A 1 98 ? 15.672 -2.217 2.984 1 98.25 98 SER A N 1
ATOM 744 C CA . SER A 1 98 ? 16.594 -1.506 2.107 1 98.25 98 SER A CA 1
ATOM 745 C C . SER A 1 98 ? 15.867 -0.906 0.908 1 98.25 98 SER A C 1
ATOM 747 O O . SER A 1 98 ? 14.648 -0.998 0.809 1 98.25 98 SER A O 1
ATOM 749 N N . GLY A 1 99 ? 16.609 -0.176 -0.002 1 97.75 99 GLY A N 1
ATOM 750 C CA . GLY A 1 99 ? 16 0.513 -1.127 1 97.75 99 GLY A CA 1
ATOM 751 C C . GLY A 1 99 ? 16.312 -0.136 -2.463 1 97.75 99 GLY A C 1
ATOM 752 O O . GLY A 1 99 ? 17.141 -1.044 -2.541 1 97.75 99 GLY A O 1
ATOM 753 N N . ALA A 1 100 ? 15.586 0.163 -3.441 1 98.44 100 ALA A N 1
ATOM 754 C CA . ALA A 1 100 ? 15.82 -0.145 -4.852 1 98.44 100 ALA A CA 1
ATOM 755 C C . ALA A 1 100 ? 15.531 1.067 -5.73 1 98.44 100 ALA A C 1
ATOM 757 O O . ALA A 1 100 ? 14.805 1.982 -5.324 1 98.44 100 ALA A O 1
ATOM 758 N N . LYS A 1 101 ? 16.141 1.074 -6.902 1 98 101 LYS A N 1
ATOM 759 C CA . LYS A 1 101 ? 16.094 2.285 -7.715 1 98 101 LYS A CA 1
ATOM 760 C C . LYS A 1 101 ? 15.586 1.982 -9.125 1 98 101 LYS A C 1
ATOM 762 O O . LYS A 1 101 ? 15.492 0.819 -9.516 1 98 101 LYS A O 1
ATOM 767 N N . VAL A 1 102 ? 15.266 3.113 -9.781 1 97.75 102 VAL A N 1
ATOM 768 C CA . VAL A 1 102 ? 14.836 3.021 -11.172 1 97.75 102 VAL A CA 1
ATOM 769 C C . VAL A 1 102 ? 15.891 2.291 -12 1 97.75 102 VAL A C 1
ATOM 771 O O . VAL A 1 102 ? 17.094 2.527 -11.828 1 97.75 102 VAL A O 1
ATOM 774 N N . GLY A 1 103 ? 15.398 1.413 -12.891 1 97.06 103 GLY A N 1
ATOM 775 C CA . GLY A 1 103 ? 16.312 0.678 -13.75 1 97.06 103 GLY A CA 1
ATOM 776 C C . GLY A 1 103 ? 16.75 -0.647 -13.164 1 97.06 103 GLY A C 1
ATOM 777 O O . GLY A 1 103 ? 17.266 -1.513 -13.875 1 97.06 103 GLY A O 1
ATOM 778 N N . GLU A 1 104 ? 16.594 -0.812 -11.859 1 98.44 104 GLU A N 1
ATOM 779 C CA . GLU A 1 104 ? 16.875 -2.094 -11.219 1 98.44 104 GLU A CA 1
ATOM 780 C C . GLU A 1 104 ? 15.688 -3.043 -11.344 1 98.44 104 GLU A C 1
ATOM 782 O O . GLU A 1 104 ? 14.648 -2.676 -11.898 1 98.44 104 GLU A O 1
ATOM 787 N N . GLU A 1 105 ? 15.977 -4.27 -10.977 1 98.81 105 GLU A N 1
ATOM 788 C CA . GLU A 1 105 ? 14.945 -5.301 -10.922 1 98.81 105 GLU A CA 1
ATOM 789 C C . GLU A 1 105 ? 14.805 -5.867 -9.508 1 98.81 105 GLU A C 1
ATOM 791 O O . GLU A 1 105 ? 15.797 -6.008 -8.789 1 98.81 105 GLU A O 1
ATOM 796 N N . ILE A 1 106 ? 13.531 -6.191 -9.156 1 98.94 106 ILE A N 1
ATOM 797 C CA . ILE A 1 106 ? 13.336 -6.883 -7.891 1 98.94 106 ILE A CA 1
ATOM 798 C C . ILE A 1 106 ? 12.742 -8.266 -8.141 1 98.94 106 ILE A C 1
ATOM 800 O O . ILE A 1 106 ? 12.109 -8.5 -9.18 1 98.94 106 ILE A O 1
ATOM 804 N N . GLU A 1 107 ? 13.039 -9.172 -7.215 1 98.94 107 GLU A N 1
ATOM 805 C CA . GLU A 1 107 ? 12.398 -10.484 -7.148 1 98.94 107 GLU A CA 1
ATOM 806 C C . GLU A 1 107 ? 11.391 -10.547 -6.004 1 98.94 107 GLU A C 1
ATOM 808 O O . GLU A 1 107 ? 11.688 -10.125 -4.883 1 98.94 107 GLU A O 1
ATOM 813 N N . ILE A 1 108 ? 10.258 -11.016 -6.32 1 99 108 ILE A N 1
ATOM 814 C CA . ILE A 1 108 ? 9.156 -11.141 -5.371 1 99 108 ILE A CA 1
ATOM 815 C C . ILE A 1 108 ? 8.883 -12.617 -5.098 1 99 108 ILE A C 1
ATOM 817 O O . ILE A 1 108 ? 8.68 -13.406 -6.027 1 99 108 ILE A O 1
ATOM 821 N N . GLU A 1 109 ? 8.922 -12.961 -3.854 1 99 109 GLU A N 1
ATOM 822 C CA . GLU A 1 109 ? 8.57 -14.312 -3.445 1 99 109 GLU A CA 1
ATOM 823 C C . GLU A 1 109 ? 7.336 -14.32 -2.547 1 99 109 GLU A C 1
ATOM 825 O O . GLU A 1 109 ? 7.309 -13.641 -1.52 1 99 109 GLU A O 1
ATOM 830 N N . GLY A 1 110 ? 6.336 -14.984 -2.951 1 98.94 110 GLY A N 1
ATOM 831 C CA . GLY A 1 110 ? 5.141 -15.188 -2.148 1 98.94 110 GLY A CA 1
ATOM 832 C C . GLY A 1 110 ? 4.977 -16.625 -1.673 1 98.94 110 GLY A C 1
ATOM 833 O O . GLY A 1 110 ? 5.117 -17.562 -2.459 1 98.94 110 GLY A O 1
ATOM 834 N N . ILE A 1 111 ? 4.695 -16.734 -0.409 1 98.94 111 ILE A N 1
ATOM 835 C CA . ILE A 1 111 ? 4.52 -18.031 0.224 1 98.94 111 ILE A CA 1
ATOM 836 C C . ILE A 1 111 ? 3.172 -18.078 0.943 1 98.94 111 ILE A C 1
ATOM 838 O O . ILE A 1 111 ? 2.871 -17.219 1.769 1 98.94 111 ILE A O 1
ATOM 842 N N . ALA A 1 112 ? 2.342 -19.031 0.583 1 98.88 112 ALA A N 1
ATOM 843 C CA . ALA A 1 112 ? 1.163 -19.328 1.394 1 98.88 112 ALA A CA 1
ATOM 844 C C . ALA A 1 112 ? 1.483 -20.359 2.475 1 98.88 112 ALA A C 1
ATOM 846 O O . ALA A 1 112 ? 1.558 -21.562 2.199 1 98.88 112 ALA A O 1
ATOM 847 N N . ASP A 1 113 ? 1.594 -19.891 3.674 1 98 113 ASP A N 1
ATOM 848 C CA . ASP A 1 113 ? 1.911 -20.781 4.785 1 98 113 ASP A CA 1
ATOM 849 C C . ASP A 1 113 ? 0.766 -21.75 5.051 1 98 113 ASP A C 1
ATOM 851 O O . ASP A 1 113 ? 0.999 -22.906 5.402 1 98 113 ASP A O 1
ATOM 855 N N . HIS A 1 114 ? -0.377 -21.234 4.891 1 97.31 114 HIS A N 1
ATOM 856 C CA . HIS A 1 114 ? -1.585 -22.016 5.105 1 97.31 114 HIS A CA 1
ATOM 857 C C . HIS A 1 114 ? -2.791 -21.375 4.43 1 97.31 114 HIS A C 1
ATOM 859 O O . HIS A 1 114 ? -2.955 -20.156 4.477 1 97.31 114 HIS A O 1
ATOM 865 N N . VAL A 1 115 ? -3.539 -22.219 3.734 1 98.25 115 VAL A N 1
ATOM 866 C CA . VAL A 1 115 ? -4.828 -21.812 3.191 1 98.25 115 VAL A CA 1
ATOM 867 C C . VAL A 1 115 ? -5.941 -22.672 3.773 1 98.25 115 VAL A C 1
ATOM 869 O O . VAL A 1 115 ? -6.117 -23.828 3.365 1 98.25 115 VAL A O 1
ATOM 872 N N . GLY A 1 116 ? -6.625 -22.078 4.699 1 97.06 116 GLY A N 1
ATOM 873 C CA . GLY A 1 116 ? -7.707 -22.812 5.34 1 97.06 116 GLY A CA 1
ATOM 874 C C . GLY A 1 116 ? -9.062 -22.547 4.703 1 97.06 116 GLY A C 1
ATOM 875 O O . GLY A 1 116 ? -9.141 -22.031 3.59 1 97.06 116 GLY A O 1
ATOM 876 N N . GLY A 1 117 ? -10.141 -23.031 5.434 1 96.19 117 GLY A N 1
ATOM 877 C CA . GLY A 1 117 ? -11.484 -22.812 4.926 1 96.19 117 GLY A CA 1
ATOM 878 C C . GLY A 1 117 ? -11.922 -21.359 4.988 1 96.19 117 GLY A C 1
ATOM 879 O O . GLY A 1 117 ? -12.703 -20.906 4.148 1 96.19 117 GLY A O 1
ATOM 880 N N . ASN A 1 118 ? -11.375 -20.656 5.957 1 97.88 118 ASN A N 1
ATOM 881 C CA . ASN A 1 118 ? -11.836 -19.297 6.172 1 97.88 118 ASN A CA 1
ATOM 882 C C . ASN A 1 118 ? -10.727 -18.281 5.926 1 97.88 118 ASN A C 1
ATOM 884 O O . ASN A 1 118 ? -10.977 -17.203 5.375 1 97.88 118 ASN A O 1
ATOM 888 N N . VAL A 1 119 ? -9.531 -18.656 6.375 1 98.56 119 VAL A N 1
ATOM 889 C CA . VAL A 1 119 ? -8.453 -17.672 6.379 1 98.56 119 VAL A CA 1
ATOM 890 C C . VAL A 1 119 ? -7.195 -18.281 5.754 1 98.56 119 VAL A C 1
ATOM 892 O O . VAL A 1 119 ? -6.949 -19.484 5.879 1 98.56 119 VAL A O 1
ATOM 895 N N . ALA A 1 120 ? -6.453 -17.453 5.082 1 98.81 120 ALA A N 1
ATOM 896 C CA . ALA A 1 120 ? -5.148 -17.828 4.539 1 98.81 120 ALA A CA 1
ATOM 897 C C . ALA A 1 120 ? -4.055 -16.906 5.09 1 98.81 120 ALA A C 1
ATOM 899 O O . ALA A 1 120 ? -4.273 -15.711 5.27 1 98.81 120 ALA A O 1
ATOM 900 N N . PHE A 1 121 ? -2.91 -17.438 5.355 1 98.88 121 PHE A N 1
ATOM 901 C CA . PHE A 1 121 ? -1.741 -16.734 5.863 1 98.88 121 PHE A CA 1
ATOM 902 C C . PHE A 1 121 ? -0.591 -16.797 4.867 1 98.88 121 PHE A C 1
ATOM 904 O O . PHE A 1 121 ? -0.212 -17.891 4.418 1 98.88 121 PHE A O 1
ATOM 911 N N . THR A 1 122 ? -0.068 -15.633 4.52 1 98.94 122 THR A N 1
ATOM 912 C CA . THR A 1 122 ? 1.005 -15.609 3.529 1 98.94 122 THR A CA 1
ATOM 913 C C . THR A 1 122 ? 2.178 -14.773 4.031 1 98.94 122 THR A C 1
ATOM 915 O O . THR A 1 122 ? 2.01 -13.914 4.902 1 98.94 122 THR A O 1
ATOM 918 N N . LYS A 1 123 ? 3.34 -15.086 3.523 1 98.94 123 LYS A N 1
ATOM 919 C CA . LYS A 1 123 ? 4.578 -14.328 3.689 1 98.94 123 LYS A CA 1
ATOM 920 C C . LYS A 1 123 ? 5.148 -13.906 2.338 1 98.94 123 LYS A C 1
ATOM 922 O O . LYS A 1 123 ? 5.16 -14.695 1.389 1 98.94 123 LYS A O 1
ATOM 927 N N . ILE A 1 124 ? 5.562 -12.695 2.238 1 98.94 124 ILE A N 1
ATOM 928 C CA . ILE A 1 124 ? 6.109 -12.164 0.994 1 98.94 124 ILE A CA 1
ATOM 929 C C . ILE A 1 124 ? 7.484 -11.547 1.257 1 98.94 124 ILE A C 1
ATOM 931 O O . ILE A 1 124 ? 7.684 -10.867 2.266 1 98.94 124 ILE A O 1
ATOM 935 N N . ASN A 1 125 ? 8.375 -11.844 0.397 1 98.94 125 ASN A N 1
ATOM 936 C CA . ASN A 1 125 ? 9.711 -11.258 0.426 1 98.94 125 ASN A CA 1
ATOM 937 C C . ASN A 1 125 ? 10.055 -10.57 -0.895 1 98.94 125 ASN A C 1
ATOM 939 O O . ASN A 1 125 ? 9.758 -11.102 -1.968 1 98.94 125 ASN A O 1
ATOM 943 N N . ILE A 1 126 ? 10.586 -9.414 -0.775 1 99 126 ILE A N 1
ATOM 944 C CA . ILE A 1 126 ? 11.039 -8.641 -1.926 1 99 126 ILE A CA 1
ATOM 945 C C . ILE A 1 126 ? 12.555 -8.477 -1.868 1 99 126 ILE A C 1
ATOM 947 O O . ILE A 1 126 ? 13.102 -7.996 -0.869 1 99 126 ILE A O 1
ATOM 951 N N . TYR A 1 127 ? 13.203 -8.852 -2.916 1 98.94 127 TYR A N 1
ATOM 952 C CA . TYR A 1 127 ? 14.664 -8.805 -2.992 1 98.94 127 TYR A CA 1
ATOM 953 C C . TYR A 1 127 ? 15.117 -7.922 -4.148 1 98.94 127 TYR A C 1
ATOM 955 O O . TYR A 1 127 ? 14.438 -7.84 -5.176 1 98.94 127 TYR A O 1
ATOM 963 N N . LYS A 1 128 ? 16.25 -7.34 -3.967 1 98.69 128 LYS A N 1
ATOM 964 C CA . LYS A 1 128 ? 16.953 -6.844 -5.152 1 98.69 128 LYS A CA 1
ATOM 965 C C . LYS A 1 128 ? 17.422 -7.996 -6.039 1 98.69 128 LYS A C 1
ATOM 967 O O . LYS A 1 128 ? 17.625 -9.109 -5.562 1 98.69 128 LYS A O 1
ATOM 972 N N . VAL A 1 129 ? 17.469 -7.758 -7.297 1 98.62 129 VAL A N 1
ATOM 973 C CA . VAL A 1 129 ? 18.141 -8.68 -8.211 1 98.62 129 VAL A CA 1
ATOM 974 C C . VAL A 1 129 ? 19.531 -8.156 -8.562 1 98.62 129 VAL A C 1
ATOM 976 O O . VAL A 1 129 ? 19.672 -7.031 -9.055 1 98.62 129 VAL A O 1
ATOM 979 N N . GLU A 1 130 ? 20.469 -8.906 -8.242 1 96.69 130 GLU A N 1
ATOM 980 C CA . GLU A 1 130 ? 21.859 -8.586 -8.508 1 96.69 130 GLU A CA 1
ATOM 981 C C . GLU A 1 130 ? 22.5 -9.641 -9.398 1 96.69 130 GLU A C 1
ATOM 983 O O . GLU A 1 130 ? 22.625 -10.805 -9 1 96.69 130 GLU A O 1
ATOM 988 N N . ASP A 1 131 ? 22.969 -9.18 -10.562 1 96.12 131 ASP A N 1
ATOM 989 C CA . ASP A 1 131 ? 23.578 -10.086 -11.531 1 96.12 131 ASP A CA 1
ATOM 990 C C . ASP A 1 131 ? 22.656 -11.273 -11.82 1 96.12 131 ASP A C 1
ATOM 992 O O . ASP A 1 131 ? 23.094 -12.422 -11.797 1 96.12 131 ASP A O 1
ATOM 996 N N . GLY A 1 132 ? 21.469 -10.945 -11.844 1 96.69 132 GLY A N 1
ATOM 997 C CA . GLY A 1 132 ? 20.469 -11.93 -12.234 1 96.69 132 GLY A CA 1
ATOM 998 C C . GLY A 1 132 ? 20.078 -12.867 -11.102 1 96.69 132 GLY A C 1
ATOM 999 O O . GLY A 1 132 ? 19.281 -13.781 -11.297 1 96.69 132 GLY A O 1
ATOM 1000 N N . LYS A 1 133 ? 20.594 -12.594 -9.961 1 98 133 LYS A N 1
ATOM 1001 C CA . LYS A 1 133 ? 20.344 -13.477 -8.828 1 98 133 LYS A CA 1
ATOM 1002 C C . LYS A 1 133 ? 19.719 -12.719 -7.664 1 98 133 LYS A C 1
ATOM 1004 O O . LYS A 1 133 ? 19.828 -11.492 -7.586 1 98 133 LYS A O 1
ATOM 1009 N N . ARG A 1 134 ? 19.078 -13.523 -6.859 1 98.12 134 ARG A N 1
ATOM 1010 C CA . ARG A 1 134 ? 18.5 -12.953 -5.641 1 98.12 134 ARG A CA 1
ATOM 1011 C C . ARG A 1 134 ? 19.594 -12.297 -4.789 1 98.12 134 ARG A C 1
ATOM 1013 O O . ARG A 1 134 ? 20.609 -12.922 -4.5 1 98.12 134 ARG A O 1
ATOM 1020 N N . GLY A 1 135 ? 19.359 -11.062 -4.484 1 98.12 135 GLY A N 1
ATOM 1021 C CA . GLY A 1 135 ? 20.281 -10.312 -3.639 1 98.12 135 GLY A CA 1
ATOM 1022 C C . GLY A 1 135 ? 19.703 -9.992 -2.271 1 98.12 135 GLY A C 1
ATOM 1023 O O . GLY A 1 135 ? 19.094 -10.844 -1.628 1 98.12 135 GLY A O 1
ATOM 1024 N N . LYS A 1 136 ? 19.969 -8.766 -1.842 1 97.94 136 LYS A N 1
ATOM 1025 C CA . LYS A 1 136 ? 19.562 -8.367 -0.499 1 97.94 136 LYS A CA 1
ATOM 1026 C C . LYS A 1 136 ? 18.047 -8.133 -0.431 1 97.94 136 LYS A C 1
ATOM 1028 O O . LYS A 1 136 ? 17.438 -7.762 -1.429 1 97.94 136 LYS A O 1
ATOM 1033 N N . ILE A 1 137 ? 17.578 -8.289 0.796 1 98.81 137 ILE A N 1
ATOM 1034 C CA . ILE A 1 137 ? 16.156 -8.062 1.045 1 98.81 137 ILE A CA 1
ATOM 1035 C C . ILE A 1 137 ? 15.859 -6.562 1.009 1 98.81 137 ILE A C 1
ATOM 1037 O O . ILE A 1 137 ? 16.625 -5.758 1.527 1 98.81 137 ILE A O 1
ATOM 1041 N N . VAL A 1 138 ? 14.812 -6.195 0.309 1 98.88 138 VAL A N 1
ATOM 1042 C CA . VAL A 1 138 ? 14.32 -4.82 0.261 1 98.88 138 VAL A CA 1
ATOM 1043 C C . VAL A 1 138 ? 13.203 -4.637 1.286 1 98.88 138 VAL A C 1
ATOM 1045 O O . VAL A 1 138 ? 13.195 -3.65 2.027 1 98.88 138 VAL A O 1
ATOM 1048 N N . ALA A 1 139 ? 12.281 -5.527 1.366 1 98.94 139 ALA A N 1
ATOM 1049 C CA . ALA A 1 139 ? 11.141 -5.527 2.287 1 98.94 139 ALA A CA 1
ATOM 1050 C C . ALA A 1 139 ? 10.586 -6.938 2.473 1 98.94 139 ALA A C 1
ATOM 1052 O O . ALA A 1 139 ? 10.797 -7.809 1.626 1 98.94 139 ALA A O 1
ATOM 1053 N N . SER A 1 140 ? 9.953 -7.141 3.555 1 98.94 140 SER A N 1
ATOM 1054 C CA . SER A 1 140 ? 9.219 -8.367 3.844 1 98.94 140 SER A CA 1
ATOM 1055 C C . SER A 1 140 ? 7.855 -8.055 4.461 1 98.94 140 SER A C 1
ATOM 1057 O O . SER A 1 140 ? 7.672 -7.008 5.074 1 98.94 140 SER A O 1
ATOM 1059 N N . GLY A 1 141 ? 6.934 -8.984 4.254 1 98.88 141 GLY A N 1
ATOM 1060 C CA . GLY A 1 141 ? 5.613 -8.711 4.797 1 98.88 141 GLY A CA 1
ATOM 1061 C C . GLY A 1 141 ? 4.77 -9.953 4.969 1 98.88 141 GLY A C 1
ATOM 1062 O O . GLY A 1 141 ? 5.16 -11.039 4.531 1 98.88 141 GLY A O 1
ATOM 1063 N N . THR A 1 142 ? 3.709 -9.797 5.668 1 98.94 142 THR A N 1
ATOM 1064 C CA . THR A 1 142 ? 2.664 -10.805 5.809 1 98.94 142 THR A CA 1
ATOM 1065 C C . THR A 1 142 ? 1.316 -10.25 5.348 1 98.94 142 THR A C 1
ATOM 1067 O O . THR A 1 142 ? 1.088 -9.047 5.391 1 98.94 142 THR A O 1
ATOM 1070 N N . HIS A 1 143 ? 0.562 -11.125 4.871 1 98.94 143 HIS A N 1
ATOM 1071 C CA . HIS A 1 143 ? -0.775 -10.805 4.383 1 98.94 143 HIS A CA 1
ATOM 1072 C C . HIS A 1 143 ? -1.773 -11.891 4.754 1 98.94 143 HIS A C 1
ATOM 1074 O O . HIS A 1 143 ? -1.616 -13.047 4.348 1 98.94 143 HIS A O 1
ATOM 1080 N N . THR A 1 144 ? -2.711 -11.547 5.57 1 98.94 144 THR A N 1
ATOM 1081 C CA . THR A 1 144 ? -3.799 -12.445 5.945 1 98.94 144 THR A CA 1
ATOM 1082 C C . THR A 1 144 ? -5.066 -12.117 5.156 1 98.94 144 THR A C 1
ATOM 1084 O O . THR A 1 144 ? -5.457 -10.953 5.062 1 98.94 144 THR A O 1
ATOM 1087 N N . LYS A 1 145 ? -5.664 -13.172 4.637 1 98.69 145 LYS A N 1
ATOM 1088 C CA . LYS A 1 145 ? -6.824 -12.945 3.781 1 98.69 145 LYS A CA 1
ATOM 1089 C C . LYS A 1 145 ? -8.008 -13.812 4.219 1 98.69 145 LYS A C 1
ATOM 1091 O O . LYS A 1 145 ? -7.82 -14.953 4.652 1 98.69 145 LYS A O 1
ATOM 1096 N N . PHE A 1 146 ? -9.188 -13.234 4.141 1 98.56 146 PHE A N 1
ATOM 1097 C CA . PHE A 1 146 ? -10.438 -13.977 4.262 1 98.56 146 PHE A CA 1
ATOM 1098 C C . PHE A 1 146 ? -10.773 -14.672 2.949 1 98.56 146 PHE A C 1
ATOM 1100 O O . PHE A 1 146 ? -11.023 -14.016 1.936 1 98.56 146 PHE A O 1
ATOM 1107 N N . VAL A 1 147 ? -10.859 -16.016 2.949 1 98.06 147 VAL A N 1
ATOM 1108 C CA . VAL A 1 147 ? -10.898 -16.719 1.674 1 98.06 147 VAL A CA 1
ATOM 1109 C C . VAL A 1 147 ? -12.164 -17.562 1.587 1 98.06 147 VAL A C 1
ATOM 1111 O O . VAL A 1 147 ? -12.367 -18.297 0.617 1 98.06 147 VAL A O 1
ATOM 1114 N N . LYS A 1 148 ? -12.938 -17.5 2.602 1 96.31 148 LYS A N 1
ATOM 1115 C CA . LYS A 1 148 ? -14.188 -18.25 2.547 1 96.31 148 LYS A CA 1
ATOM 1116 C C . LYS A 1 148 ? -15.008 -17.859 1.323 1 96.31 148 LYS A C 1
ATOM 1118 O O . LYS A 1 148 ? -15.211 -16.672 1.061 1 96.31 148 LYS A O 1
ATOM 1123 N N . GLY A 1 149 ? -15.438 -18.828 0.587 1 93.88 149 GLY A N 1
ATOM 1124 C CA . GLY A 1 149 ? -16.266 -18.578 -0.583 1 93.88 149 GLY A CA 1
ATOM 1125 C C . GLY A 1 149 ? -15.461 -18.375 -1.853 1 93.88 149 GLY A C 1
ATOM 1126 O O . GLY A 1 149 ? -16.031 -18.234 -2.938 1 93.88 149 GLY A O 1
ATOM 1127 N N . SER A 1 150 ? -14.156 -18.359 -1.723 1 92.75 150 SER A N 1
ATOM 1128 C CA . SER A 1 150 ? -13.32 -18.141 -2.896 1 92.75 150 SER A CA 1
ATOM 1129 C C . SER A 1 150 ? -12.734 -19.453 -3.412 1 92.75 150 SER A C 1
ATOM 1131 O O . SER A 1 150 ? -12.008 -19.469 -4.406 1 92.75 150 SER A O 1
ATOM 1133 N N . GLU A 1 151 ? -13.055 -20.547 -2.752 1 90.56 151 GLU A N 1
ATOM 1134 C CA . GLU A 1 151 ? -12.523 -21.859 -3.143 1 90.56 151 GLU A CA 1
ATOM 1135 C C . GLU A 1 151 ? -13.039 -22.266 -4.52 1 90.56 151 GLU A C 1
ATOM 1137 O O . GLU A 1 151 ? -14.133 -21.875 -4.926 1 90.56 151 GLU A O 1
ATOM 1142 N N . PRO A 1 152 ? -12.109 -23.062 -5.184 1 89.31 152 PRO A N 1
ATOM 1143 C CA . PRO A 1 152 ? -12.602 -23.562 -6.469 1 89.31 152 PRO A CA 1
ATOM 1144 C C . PRO A 1 152 ? -13.867 -24.406 -6.328 1 89.31 152 PRO A C 1
ATOM 1146 O O . PRO A 1 152 ? -14.031 -25.109 -5.332 1 89.31 152 PRO A O 1
ATOM 1149 N N . LYS A 1 153 ? -14.828 -24.188 -7.125 1 79.69 153 LYS A N 1
ATOM 1150 C CA . LYS A 1 153 ? -16.062 -24.984 -7.105 1 79.69 153 LYS A CA 1
ATOM 1151 C C . LYS A 1 153 ? -15.766 -26.453 -7.402 1 79.69 153 LYS A C 1
ATOM 1153 O O . LYS A 1 153 ? -14.914 -26.766 -8.242 1 79.69 153 LYS A O 1
ATOM 1158 N N . SER A 1 154 ? -15.961 -27.344 -6.402 1 66.19 154 SER A N 1
ATOM 1159 C CA . SER A 1 154 ? -15.867 -28.781 -6.68 1 66.19 154 SER A CA 1
ATOM 1160 C C . SER A 1 154 ? -16.609 -29.141 -7.961 1 66.19 154 SER A C 1
ATOM 1162 O O . SER A 1 154 ? -17.641 -28.562 -8.273 1 66.19 154 SER A O 1
ATOM 1164 N N . ALA A 1 155 ? -15.867 -29.594 -9.055 1 53.59 155 ALA A N 1
ATOM 1165 C CA . ALA A 1 155 ? -16.578 -30.188 -10.18 1 53.59 155 ALA A CA 1
ATOM 1166 C C . ALA A 1 155 ? -17.688 -31.109 -9.703 1 53.59 155 ALA A C 1
ATOM 1168 O O . ALA A 1 155 ? -17.422 -32.094 -8.977 1 53.59 155 ALA A O 1
ATOM 1169 N N . SER A 1 156 ? -18.828 -30.641 -9.188 1 42.34 156 SER A N 1
ATOM 1170 C CA . SER A 1 156 ? -19.875 -31.672 -9.125 1 42.34 156 SER A CA 1
ATOM 1171 C C . SER A 1 156 ? -20.109 -32.312 -10.492 1 42.34 156 SER A C 1
ATOM 1173 O O . SER A 1 156 ? -19.969 -31.641 -11.523 1 42.34 156 SER A O 1
ATOM 1175 N N . MET B 1 1 ? -18.141 28.562 12.023 1 39.47 1 MET B N 1
ATOM 1176 C CA . MET B 1 1 ? -17.047 29.484 12.344 1 39.47 1 MET B CA 1
ATOM 1177 C C . MET B 1 1 ? -15.805 29.156 11.531 1 39.47 1 MET B C 1
ATOM 1179 O O . MET B 1 1 ? -15.266 28.047 11.648 1 39.47 1 MET B O 1
ATOM 1183 N N . THR B 1 2 ? -15.703 29.469 10.242 1 50.72 2 THR B N 1
ATOM 1184 C CA . THR B 1 2 ? -14.672 29.281 9.227 1 50.72 2 THR B CA 1
ATOM 1185 C C . THR B 1 2 ? -13.289 29.625 9.789 1 50.72 2 THR B C 1
ATOM 1187 O O . THR B 1 2 ? -12.867 30.766 9.742 1 50.72 2 THR B O 1
ATOM 1190 N N . GLY B 1 3 ? -12.977 29.125 11.039 1 63.72 3 GLY B N 1
ATOM 1191 C CA . GLY B 1 3 ? -11.844 29.609 11.805 1 63.72 3 GLY B CA 1
ATOM 1192 C C . GLY B 1 3 ? -10.539 29.594 11.023 1 63.72 3 GLY B C 1
ATOM 1193 O O . GLY B 1 3 ? -10.438 28.906 10 1 63.72 3 GLY B O 1
ATOM 1194 N N . GLU B 1 4 ? -9.68 30.516 11.32 1 88.06 4 GLU B N 1
ATOM 1195 C CA . GLU B 1 4 ? -8.367 30.688 10.703 1 88.06 4 GLU B CA 1
ATOM 1196 C C . GLU B 1 4 ? -7.57 29.391 10.727 1 88.06 4 GLU B C 1
ATOM 1198 O O . GLU B 1 4 ? -7.578 28.672 11.727 1 88.06 4 GLU B O 1
ATOM 1203 N N . LYS B 1 5 ? -7.156 28.922 9.562 1 96.19 5 LYS B N 1
ATOM 1204 C CA . LYS B 1 5 ? -6.32 27.734 9.461 1 96.19 5 LYS B CA 1
ATOM 1205 C C . LYS B 1 5 ? -5.082 27.859 10.344 1 96.19 5 LYS B C 1
ATOM 1207 O O . LYS B 1 5 ? -4.488 28.922 10.453 1 96.19 5 LYS B O 1
ATOM 1212 N N . THR B 1 6 ? -4.801 26.766 11.047 1 97.94 6 THR B N 1
ATOM 1213 C CA . THR B 1 6 ? -3.582 26.719 11.852 1 97.94 6 THR B CA 1
ATOM 1214 C C . THR B 1 6 ? -2.348 26.703 10.953 1 97.94 6 THR B C 1
ATOM 1216 O O . THR B 1 6 ? -2.451 26.484 9.742 1 97.94 6 THR B O 1
ATOM 1219 N N . PRO B 1 7 ? -1.214 27.062 11.5 1 98.06 7 PRO B N 1
ATOM 1220 C CA . PRO B 1 7 ? 0.021 26.922 10.727 1 98.06 7 PRO B CA 1
ATOM 1221 C C . PRO B 1 7 ? 0.222 25.5 10.188 1 98.06 7 PRO B C 1
ATOM 1223 O O . PRO B 1 7 ? 0.721 25.328 9.07 1 98.06 7 PRO B O 1
ATOM 1226 N N . GLU B 1 8 ? -0.114 24.547 10.992 1 98.56 8 GLU B N 1
ATOM 1227 C CA . GLU B 1 8 ? -0.014 23.156 10.555 1 98.56 8 GLU B CA 1
ATOM 1228 C C . GLU B 1 8 ? -0.897 22.891 9.336 1 98.56 8 GLU B C 1
ATOM 1230 O O . GLU B 1 8 ? -0.478 22.234 8.383 1 98.56 8 GLU B O 1
ATOM 1235 N N . HIS B 1 9 ? -2.127 23.344 9.375 1 98.81 9 HIS B N 1
ATOM 1236 C CA . HIS B 1 9 ? -3.051 23.172 8.266 1 98.81 9 HIS B CA 1
ATOM 1237 C C . HIS B 1 9 ? -2.49 23.766 6.98 1 98.81 9 HIS B C 1
ATOM 1239 O O . HIS B 1 9 ? -2.48 23.109 5.934 1 98.81 9 HIS B O 1
ATOM 1245 N N . LEU B 1 10 ? -1.996 24.953 7.051 1 98.62 10 LEU B N 1
ATOM 1246 C CA . LEU B 1 10 ? -1.421 25.625 5.895 1 98.62 10 LEU B CA 1
ATOM 1247 C C . LEU B 1 10 ? -0.208 24.875 5.367 1 98.62 10 LEU B C 1
ATOM 1249 O O . LEU B 1 10 ? -0.036 24.734 4.156 1 98.62 10 LEU B O 1
ATOM 1253 N N . HIS B 1 11 ? 0.583 24.438 6.309 1 98.62 11 HIS B N 1
ATOM 1254 C CA . HIS B 1 11 ? 1.785 23.688 5.949 1 98.62 11 HIS B CA 1
ATOM 1255 C C . HIS B 1 11 ? 1.437 22.406 5.199 1 98.62 11 HIS B C 1
ATOM 1257 O O . HIS B 1 11 ? 2.021 22.109 4.156 1 98.62 11 HIS B O 1
ATOM 1263 N N . ILE B 1 12 ? 0.491 21.641 5.727 1 98.81 12 ILE B N 1
ATOM 1264 C CA . ILE B 1 12 ? 0.125 20.375 5.113 1 98.81 12 ILE B CA 1
ATOM 1265 C C . ILE B 1 12 ? -0.502 20.625 3.744 1 98.81 12 ILE B C 1
ATOM 1267 O O . ILE B 1 12 ? -0.228 19.891 2.789 1 98.81 12 ILE B O 1
ATOM 1271 N N . GLU B 1 13 ? -1.317 21.594 3.578 1 98.75 13 GLU B N 1
ATOM 1272 C CA . GLU B 1 13 ? -1.879 21.938 2.275 1 98.75 13 GLU B CA 1
ATOM 1273 C C . GLU B 1 13 ? -0.78 22.25 1.267 1 98.75 13 GLU B C 1
ATOM 1275 O O . GLU B 1 13 ? -0.87 21.875 0.098 1 98.75 13 GLU B O 1
ATOM 1280 N N . GLU B 1 14 ? 0.2 23.016 1.748 1 98.5 14 GLU B N 1
ATOM 1281 C CA . GLU B 1 14 ? 1.323 23.344 0.876 1 98.5 14 GLU B CA 1
ATOM 1282 C C . GLU B 1 14 ? 2.078 22.094 0.448 1 98.5 14 GLU B C 1
ATOM 1284 O O . GLU B 1 14 ? 2.457 21.953 -0.717 1 98.5 14 GLU B O 1
ATOM 1289 N N . LEU B 1 15 ? 2.307 21.188 1.39 1 98.12 15 LEU B N 1
ATOM 1290 C CA . LEU B 1 15 ? 2.988 19.938 1.069 1 98.12 15 LEU B CA 1
ATOM 1291 C C . LEU B 1 15 ? 2.188 19.141 0.053 1 98.12 15 LEU B C 1
ATOM 1293 O O . LEU B 1 15 ? 2.756 18.578 -0.89 1 98.12 15 LEU B O 1
ATOM 1297 N N . VAL B 1 16 ? 0.845 19.031 0.286 1 98.44 16 VAL B N 1
ATOM 1298 C CA . VAL B 1 16 ? -0.007 18.297 -0.636 1 98.44 16 VAL B CA 1
ATOM 1299 C C . VAL B 1 16 ? 0.078 18.906 -2.029 1 98.44 16 VAL B C 1
ATOM 1301 O O . VAL B 1 16 ? 0.232 18.188 -3.023 1 98.44 16 VAL B O 1
ATOM 1304 N N . ARG B 1 17 ? 0.092 20.156 -2.127 1 97.56 17 ARG B N 1
ATOM 1305 C CA . ARG B 1 17 ? 0.105 20.875 -3.396 1 97.56 17 ARG B CA 1
ATOM 1306 C C . ARG B 1 17 ? 1.44 20.703 -4.109 1 97.56 17 ARG B C 1
ATOM 1308 O O . ARG B 1 17 ? 1.48 20.531 -5.332 1 97.56 17 ARG B O 1
ATOM 1315 N N . THR B 1 18 ? 2.555 20.641 -3.398 1 96.62 18 THR B N 1
ATOM 1316 C CA . THR B 1 18 ? 3.865 20.766 -4.027 1 96.62 18 THR B CA 1
ATOM 1317 C C . THR B 1 18 ? 4.555 19.406 -4.098 1 96.62 18 THR B C 1
ATOM 1319 O O . THR B 1 18 ? 5.352 19.156 -5.004 1 96.62 18 THR B O 1
ATOM 1322 N N . LYS B 1 19 ? 4.305 18.516 -3.133 1 95.69 19 LYS B N 1
ATOM 1323 C CA . LYS B 1 19 ? 5.086 17.281 -3.043 1 95.69 19 LYS B CA 1
ATOM 1324 C C . LYS B 1 19 ? 4.289 16.094 -3.555 1 95.69 19 LYS B C 1
ATOM 1326 O O . LYS B 1 19 ? 4.848 15.172 -4.152 1 95.69 19 LYS B O 1
ATOM 1331 N N . LEU B 1 20 ? 2.953 16.109 -3.334 1 97 20 LEU B N 1
ATOM 1332 C CA . LEU B 1 20 ? 2.127 14.953 -3.699 1 97 20 LEU B CA 1
ATOM 1333 C C . LEU B 1 20 ? 2.303 14.609 -5.172 1 97 20 LEU B C 1
ATOM 1335 O O . LEU B 1 20 ? 2.529 13.445 -5.516 1 97 20 LEU B O 1
ATOM 1339 N N . PRO B 1 21 ? 2.416 15.594 -6.113 1 95.69 21 PRO B N 1
ATOM 1340 C CA . PRO B 1 21 ? 2.543 15.266 -7.535 1 95.69 21 PRO B CA 1
ATOM 1341 C C . PRO B 1 21 ? 3.891 14.633 -7.879 1 95.69 21 PRO B C 1
ATOM 1343 O O . PRO B 1 21 ? 4.055 14.07 -8.961 1 95.69 21 PRO B O 1
ATOM 1346 N N . SER B 1 22 ? 4.863 14.719 -6.984 1 95.75 22 SER B N 1
ATOM 1347 C CA . SER B 1 22 ? 6.199 14.203 -7.266 1 95.75 22 SER B CA 1
ATOM 1348 C C . SER B 1 22 ? 6.285 12.703 -6.973 1 95.75 22 SER B C 1
ATOM 1350 O O . SER B 1 22 ? 7.289 12.062 -7.281 1 95.75 22 SER B O 1
ATOM 1352 N N . SER B 1 23 ? 5.332 12.172 -6.355 1 97.31 23 SER B N 1
ATOM 1353 C CA . SER B 1 23 ? 5.184 10.734 -6.137 1 97.31 23 SER B CA 1
ATOM 1354 C C . SER B 1 23 ? 4.137 10.133 -7.07 1 97.31 23 SER B C 1
ATOM 1356 O O . SER B 1 23 ? 2.939 10.383 -6.914 1 97.31 23 SER B O 1
ATOM 1358 N N . PRO B 1 24 ? 4.543 9.32 -8.023 1 98.44 24 PRO B N 1
ATOM 1359 C CA . PRO B 1 24 ? 3.594 8.844 -9.031 1 98.44 24 PRO B CA 1
ATOM 1360 C C . PRO B 1 24 ? 2.385 8.141 -8.422 1 98.44 24 PRO B C 1
ATOM 1362 O O . PRO B 1 24 ? 1.251 8.367 -8.852 1 98.44 24 PRO B O 1
ATOM 1365 N N . ILE B 1 25 ? 2.604 7.285 -7.418 1 98.69 25 ILE B N 1
ATOM 1366 C CA . ILE B 1 25 ? 1.476 6.543 -6.863 1 98.69 25 ILE B CA 1
ATOM 1367 C C . ILE B 1 25 ? 0.574 7.492 -6.074 1 98.69 25 ILE B C 1
ATOM 1369 O O . ILE B 1 25 ? -0.65 7.344 -6.082 1 98.69 25 ILE B O 1
ATOM 1373 N N . TYR B 1 26 ? 1.112 8.492 -5.312 1 98.75 26 TYR B N 1
ATOM 1374 C CA . TYR B 1 26 ? 0.279 9.477 -4.629 1 98.75 26 TYR B CA 1
ATOM 1375 C C . TYR B 1 26 ? -0.516 10.312 -5.629 1 98.75 26 TYR B C 1
ATOM 1377 O O . TYR B 1 26 ? -1.707 10.562 -5.43 1 98.75 26 TYR B O 1
ATOM 1385 N N . LYS B 1 27 ? 0.188 10.727 -6.68 1 98.56 27 LYS B N 1
ATOM 1386 C CA . LYS B 1 27 ? -0.486 11.492 -7.723 1 98.56 27 LYS B CA 1
ATOM 1387 C C . LYS B 1 27 ? -1.658 10.711 -8.312 1 98.56 27 LYS B C 1
ATOM 1389 O O . LYS B 1 27 ? -2.74 11.266 -8.516 1 98.56 27 LYS B O 1
ATOM 1394 N N . PHE B 1 28 ? -1.438 9.477 -8.562 1 98.75 28 PHE B N 1
ATOM 1395 C CA . PHE B 1 28 ? -2.422 8.594 -9.172 1 98.75 28 PHE B CA 1
ATOM 1396 C C . PHE B 1 28 ? -3.643 8.438 -8.273 1 98.75 28 PHE B C 1
ATOM 1398 O O . PHE B 1 28 ? -4.777 8.445 -8.75 1 98.75 28 PHE B O 1
ATOM 1405 N N . LEU B 1 29 ? -3.484 8.445 -6.914 1 98.81 29 LEU B N 1
ATOM 1406 C CA . LEU B 1 29 ? -4.57 8.016 -6.035 1 98.81 29 LEU B CA 1
ATOM 1407 C C . LEU B 1 29 ? -5.102 9.188 -5.219 1 98.81 29 LEU B C 1
ATOM 1409 O O . LEU B 1 29 ? -6.266 9.195 -4.82 1 98.81 29 LEU B O 1
ATOM 1413 N N . LEU B 1 30 ? -4.242 10.164 -4.961 1 98.81 30 LEU B N 1
ATOM 1414 C CA . LEU B 1 30 ? -4.574 11.047 -3.848 1 98.81 30 LEU B CA 1
ATOM 1415 C C . LEU B 1 30 ? -4.719 12.492 -4.32 1 98.81 30 LEU B C 1
ATOM 1417 O O . LEU B 1 30 ? -4.883 13.398 -3.508 1 98.81 30 LEU B O 1
ATOM 1421 N N . THR B 1 31 ? -4.684 12.672 -5.59 1 98.19 31 THR B N 1
ATOM 1422 C CA . THR B 1 31 ? -4.746 14.016 -6.148 1 98.19 31 THR B CA 1
ATOM 1423 C C . THR B 1 31 ? -5.984 14.75 -5.645 1 98.19 31 THR B C 1
ATOM 1425 O O . THR B 1 31 ? -5.922 15.945 -5.348 1 98.19 31 THR B O 1
ATOM 1428 N N . PRO B 1 32 ? -7.129 14.109 -5.434 1 98.25 32 PRO B N 1
ATOM 1429 C CA . PRO B 1 32 ? -8.328 14.852 -5.039 1 98.25 32 PRO B CA 1
ATOM 1430 C C . PRO B 1 32 ? -8.438 15.031 -3.527 1 98.25 32 PRO B C 1
ATOM 1432 O O . PRO B 1 32 ? -9.469 15.5 -3.031 1 98.25 32 PRO B O 1
ATOM 1435 N N . VAL B 1 33 ? -7.477 14.703 -2.754 1 98.81 33 VAL B N 1
ATOM 1436 C CA . VAL B 1 33 ? -7.566 14.727 -1.298 1 98.81 33 VAL B CA 1
ATOM 1437 C C . VAL B 1 33 ? -7.688 16.172 -0.807 1 98.81 33 VAL B C 1
ATOM 1439 O O . VAL B 1 33 ? -7.051 17.078 -1.352 1 98.81 33 VAL B O 1
ATOM 1442 N N . VAL B 1 34 ? -8.5 16.375 0.186 1 98.69 34 VAL B N 1
ATOM 1443 C CA . VAL B 1 34 ? -8.68 17.703 0.777 1 98.69 34 VAL B CA 1
ATOM 1444 C C . VAL B 1 34 ? -8.367 17.641 2.27 1 98.69 34 VAL B C 1
ATOM 1446 O O . VAL B 1 34 ? -8.945 16.844 3.008 1 98.69 34 VAL B O 1
ATOM 1449 N N . ILE B 1 35 ? -7.477 18.531 2.723 1 98.88 35 ILE B N 1
ATOM 1450 C CA . ILE B 1 35 ? -7.168 18.625 4.145 1 98.88 35 ILE B CA 1
ATOM 1451 C C . ILE B 1 35 ? -8.273 19.406 4.859 1 98.88 35 ILE B C 1
ATOM 1453 O O . ILE B 1 35 ? -8.562 20.547 4.504 1 98.88 35 ILE B O 1
ATOM 1457 N N . THR B 1 36 ? -8.844 18.828 5.871 1 98.69 36 THR B N 1
ATOM 1458 C CA . THR B 1 36 ? -9.961 19.484 6.543 1 98.69 36 THR B CA 1
ATOM 1459 C C . THR B 1 36 ? -9.516 20.062 7.891 1 98.69 36 THR B C 1
ATOM 1461 O O . THR B 1 36 ? -10.117 21.016 8.398 1 98.69 36 THR B O 1
ATOM 1464 N N . SER B 1 37 ? -8.531 19.453 8.477 1 98.62 37 SER B N 1
ATOM 1465 C CA . SER B 1 37 ? -7.977 19.953 9.734 1 98.62 37 SER B CA 1
ATOM 1466 C C . SER B 1 37 ? -6.555 19.453 9.945 1 98.62 37 SER B C 1
ATOM 1468 O O . SER B 1 37 ? -6.203 18.344 9.523 1 98.62 37 SER B O 1
ATOM 1470 N N . ALA B 1 38 ? -5.773 20.297 10.586 1 98.81 38 ALA B N 1
ATOM 1471 C CA . ALA B 1 38 ? -4.434 19.891 11.008 1 98.81 38 ALA B CA 1
ATOM 1472 C C . ALA B 1 38 ? -3.963 20.719 12.203 1 98.81 38 ALA B C 1
ATOM 1474 O O . ALA B 1 38 ? -4.141 21.938 12.242 1 98.81 38 ALA B O 1
ATOM 1475 N N . MET B 1 39 ? -3.473 20.094 13.148 1 98.62 39 MET B N 1
ATOM 1476 C CA . MET B 1 39 ? -2.76 20.625 14.305 1 98.62 39 MET B CA 1
ATOM 1477 C C . MET B 1 39 ? -1.546 19.766 14.641 1 98.62 39 MET B C 1
ATOM 1479 O O . MET B 1 39 ? -1.324 18.734 14.016 1 98.62 39 MET B O 1
ATOM 1483 N N . LYS B 1 40 ? -0.829 20.234 15.641 1 98.56 40 LYS B N 1
ATOM 1484 C CA . LYS B 1 40 ? 0.383 19.484 15.984 1 98.56 40 LYS B CA 1
ATOM 1485 C C . LYS B 1 40 ? 0.069 18.016 16.266 1 98.56 40 LYS B C 1
ATOM 1487 O O . LYS B 1 40 ? -0.637 17.703 17.219 1 98.56 40 LYS B O 1
ATOM 1492 N N . GLY B 1 41 ? 0.537 17.156 15.445 1 98.75 41 GLY B N 1
ATOM 1493 C CA . GLY B 1 41 ? 0.436 15.719 15.617 1 98.75 41 GLY B CA 1
ATOM 1494 C C . GLY B 1 41 ? -0.885 15.148 15.133 1 98.75 41 GLY B C 1
ATOM 1495 O O . GLY B 1 41 ? -1.209 13.992 15.406 1 98.75 41 GLY B O 1
ATOM 1496 N N . HIS B 1 42 ? -1.68 15.961 14.523 1 98.88 42 HIS B N 1
ATOM 1497 C CA . HIS B 1 42 ? -3.01 15.508 14.133 1 98.88 42 HIS B CA 1
ATOM 1498 C C . HIS B 1 42 ? -3.43 16.125 12.797 1 98.88 42 HIS B C 1
ATOM 1500 O O . HIS B 1 42 ? -3.377 17.344 12.625 1 98.88 42 HIS B O 1
ATOM 1506 N N . VAL B 1 43 ? -3.832 15.281 11.844 1 98.94 43 VAL B N 1
ATOM 1507 C CA . VAL B 1 43 ? -4.305 15.758 10.547 1 98.94 43 VAL B CA 1
ATOM 1508 C C . VAL B 1 43 ? -5.547 14.969 10.125 1 98.94 43 VAL B C 1
ATOM 1510 O O . VAL B 1 43 ? -5.633 13.758 10.367 1 98.94 43 VAL B O 1
ATOM 1513 N N . VAL B 1 44 ? -6.508 15.609 9.555 1 98.94 44 VAL B N 1
ATOM 1514 C CA . VAL B 1 44 ? -7.719 15 9.008 1 98.94 44 VAL B CA 1
ATOM 1515 C C . VAL B 1 44 ? -7.906 15.43 7.555 1 98.94 44 VAL B C 1
ATOM 1517 O O . VAL B 1 44 ? -7.695 16.594 7.215 1 98.94 44 VAL B O 1
ATOM 1520 N N . ALA B 1 45 ? -8.258 14.531 6.727 1 98.94 45 ALA B N 1
ATOM 1521 C CA . ALA B 1 45 ? -8.469 14.797 5.305 1 98.94 45 ALA B CA 1
ATOM 1522 C C . ALA B 1 45 ? -9.68 14.031 4.777 1 98.94 45 ALA B C 1
ATOM 1524 O O . ALA B 1 45 ? -10.148 13.086 5.418 1 98.94 45 ALA B O 1
ATOM 1525 N N . ARG B 1 46 ? -10.141 14.453 3.658 1 98.94 46 ARG B N 1
ATOM 1526 C CA . ARG B 1 46 ? -11.211 13.781 2.932 1 98.94 46 ARG B CA 1
ATOM 1527 C C . ARG B 1 46 ? -10.773 13.422 1.515 1 98.94 46 ARG B C 1
ATOM 1529 O O . ARG B 1 46 ? -10.062 14.195 0.867 1 98.94 46 ARG B O 1
ATOM 1536 N N . LEU B 1 47 ? -11.258 12.266 1.088 1 98.94 47 LEU B N 1
ATOM 1537 C CA . LEU B 1 47 ? -10.93 11.766 -0.243 1 98.94 47 LEU B CA 1
ATOM 1538 C C . LEU B 1 47 ? -12.164 11.195 -0.929 1 98.94 47 LEU B C 1
ATOM 1540 O O . LEU B 1 47 ? -12.703 10.172 -0.497 1 98.94 47 LEU B O 1
ATOM 1544 N N . PRO B 1 48 ? -12.688 11.867 -1.958 1 98.88 48 PRO B N 1
ATOM 1545 C CA . PRO B 1 48 ? -13.695 11.203 -2.783 1 98.88 48 PRO B CA 1
ATOM 1546 C C . PRO B 1 48 ? -13.141 10.016 -3.559 1 98.88 48 PRO B C 1
ATOM 1548 O O . PRO B 1 48 ? -12.031 10.086 -4.094 1 98.88 48 PRO B O 1
ATOM 1551 N N . LEU B 1 49 ? -13.914 8.953 -3.594 1 98.75 49 LEU B N 1
ATOM 1552 C CA . LEU B 1 49 ? -13.43 7.719 -4.207 1 98.75 49 LEU B CA 1
ATOM 1553 C C . LEU B 1 49 ? -13.875 7.625 -5.664 1 98.75 49 LEU B C 1
ATOM 1555 O O . LEU B 1 49 ? -15.008 7.992 -5.996 1 98.75 49 LEU B O 1
ATOM 1559 N N . SER B 1 50 ? -13 7.176 -6.473 1 98.56 50 SER B N 1
ATOM 1560 C CA . SER B 1 50 ? -13.227 6.949 -7.895 1 98.56 50 SER B CA 1
ATOM 1561 C C . SER B 1 50 ? -12.859 5.523 -8.289 1 98.56 50 SER B C 1
ATOM 1563 O O . SER B 1 50 ? -12.484 4.711 -7.441 1 98.56 50 SER B O 1
ATOM 1565 N N . GLU B 1 51 ? -12.953 5.199 -9.562 1 98.31 51 GLU B N 1
ATOM 1566 C CA . GLU B 1 51 ? -12.648 3.865 -10.07 1 98.31 51 GLU B CA 1
ATOM 1567 C C . GLU B 1 51 ? -11.188 3.498 -9.812 1 98.31 51 GLU B C 1
ATOM 1569 O O . GLU B 1 51 ? -10.867 2.326 -9.594 1 98.31 51 GLU B O 1
ATOM 1574 N N . GLU B 1 52 ? -10.328 4.496 -9.805 1 98.38 52 GLU B N 1
ATOM 1575 C CA . GLU B 1 52 ? -8.898 4.254 -9.625 1 98.38 52 GLU B CA 1
ATOM 1576 C C . GLU B 1 52 ? -8.617 3.635 -8.258 1 98.38 52 GLU B C 1
ATOM 1578 O O . GLU B 1 52 ? -7.57 3.02 -8.047 1 98.38 52 GLU B O 1
ATOM 1583 N N . HIS B 1 53 ? -9.562 3.791 -7.336 1 98.81 53 HIS B N 1
ATOM 1584 C CA . HIS B 1 53 ? -9.344 3.34 -5.965 1 98.81 53 HIS B CA 1
ATOM 1585 C C . HIS B 1 53 ? -9.891 1.936 -5.754 1 98.81 53 HIS B C 1
ATOM 1587 O O . HIS B 1 53 ? -9.75 1.364 -4.668 1 98.81 53 HIS B O 1
ATOM 1593 N N . MET B 1 54 ? -10.516 1.339 -6.723 1 98.5 54 MET B N 1
ATOM 1594 C CA . MET B 1 54 ? -11.297 0.118 -6.531 1 98.5 54 MET B CA 1
ATOM 1595 C C . MET B 1 54 ? -10.484 -1.111 -6.926 1 98.5 54 MET B C 1
ATOM 1597 O O . MET B 1 54 ? -9.617 -1.033 -7.789 1 98.5 54 MET B O 1
ATOM 1601 N N . ASN B 1 55 ? -10.797 -2.17 -6.242 1 96.62 55 ASN B N 1
ATOM 1602 C CA . ASN B 1 55 ? -10.312 -3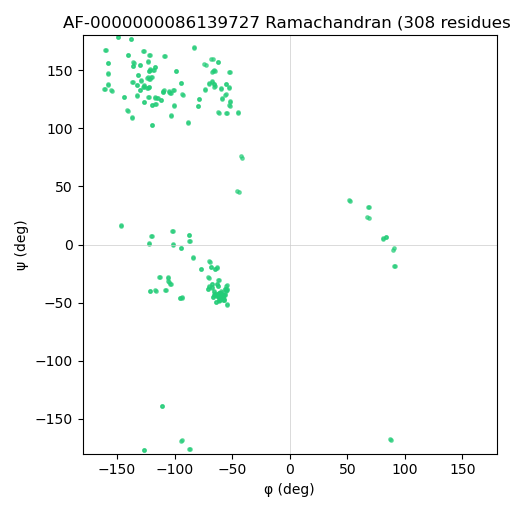.473 -6.688 1 96.62 55 ASN B CA 1
ATOM 1603 C C . ASN B 1 55 ? -11.258 -4.105 -7.699 1 96.62 55 ASN B C 1
ATOM 1605 O O . ASN B 1 55 ? -12.188 -3.455 -8.18 1 96.62 55 ASN B O 1
ATOM 1609 N N . SER B 1 56 ? -10.891 -5.348 -8.078 1 93.19 56 SER B N 1
ATOM 1610 C CA . SER B 1 56 ? -11.688 -6.016 -9.102 1 93.19 56 SER B CA 1
ATOM 1611 C C . SER B 1 56 ? -13.109 -6.281 -8.609 1 93.19 56 SER B C 1
ATOM 1613 O O . SER B 1 56 ? -14.023 -6.477 -9.414 1 93.19 56 SER B O 1
ATOM 1615 N N . GLY B 1 57 ? -13.336 -6.309 -7.277 1 92.12 57 GLY B N 1
ATOM 1616 C CA . GLY B 1 57 ? -14.648 -6.488 -6.688 1 92.12 57 GLY B CA 1
ATOM 1617 C C . GLY B 1 57 ? -15.414 -5.191 -6.527 1 92.12 57 GLY B C 1
ATOM 1618 O O . GLY B 1 57 ? -16.469 -5.16 -5.879 1 92.12 57 GLY B O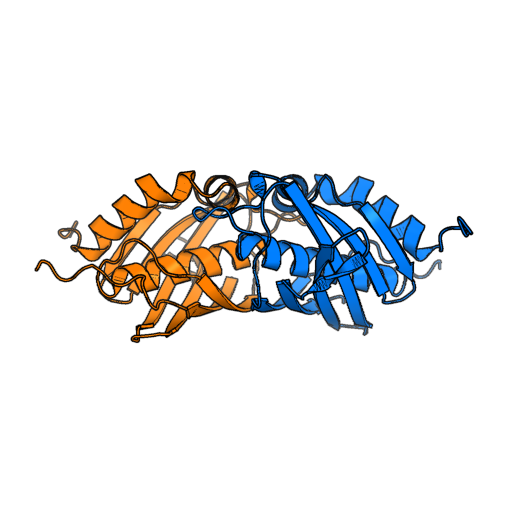 1
ATOM 1619 N N . ARG B 1 58 ? -14.82 -4.113 -6.988 1 93.88 58 ARG B N 1
ATOM 1620 C CA . ARG B 1 58 ? -15.445 -2.795 -6.996 1 93.88 58 ARG B CA 1
ATOM 1621 C C . ARG B 1 58 ? -15.609 -2.262 -5.578 1 93.88 58 ARG B C 1
ATOM 1623 O O . ARG B 1 58 ? -16.641 -1.66 -5.254 1 93.88 58 ARG B O 1
ATOM 1630 N N . SER B 1 59 ? -14.797 -2.584 -4.809 1 97.31 59 SER B N 1
ATOM 1631 C CA . SER B 1 59 ? -14.641 -2.016 -3.475 1 97.31 59 SER B CA 1
ATOM 1632 C C . SER B 1 59 ? -13.25 -1.423 -3.279 1 97.31 59 SER B C 1
ATOM 1634 O O . SER B 1 59 ? -12.344 -1.681 -4.074 1 97.31 59 SER B O 1
ATOM 1636 N N . LEU B 1 60 ? -13.125 -0.555 -2.211 1 98.62 60 LEU B N 1
ATOM 1637 C CA . LEU B 1 60 ? -11.836 0.081 -1.949 1 98.62 60 LEU B CA 1
ATOM 1638 C C . LEU B 1 60 ? -10.727 -0.958 -1.869 1 98.62 60 LEU B C 1
ATOM 1640 O O . LEU B 1 60 ? -10.789 -1.876 -1.048 1 98.62 60 LEU B O 1
ATOM 1644 N N . HIS B 1 61 ? -9.766 -0.824 -2.738 1 98.81 61 HIS B N 1
ATOM 1645 C CA . HIS B 1 61 ? -8.656 -1.767 -2.816 1 98.81 61 HIS B CA 1
ATOM 1646 C C . HIS B 1 61 ? -7.797 -1.714 -1.556 1 98.81 61 HIS B C 1
ATOM 1648 O O . HIS B 1 61 ? -7.441 -0.631 -1.085 1 98.81 61 HIS B O 1
ATOM 1654 N N . GLY B 1 62 ? -7.406 -2.867 -1.013 1 98.56 62 GLY B N 1
ATOM 1655 C CA . GLY B 1 62 ? -6.539 -2.916 0.151 1 98.56 62 GLY B CA 1
ATOM 1656 C C . GLY B 1 62 ? -5.23 -2.168 -0.047 1 98.56 62 GLY B C 1
ATOM 1657 O O . GLY B 1 62 ? -4.734 -1.523 0.877 1 98.56 62 GLY B O 1
ATOM 1658 N N . SER B 1 63 ? -4.648 -2.238 -1.211 1 98.81 63 SER B N 1
ATOM 1659 C CA . SER B 1 63 ? -3.416 -1.532 -1.551 1 98.81 63 SER B CA 1
ATOM 1660 C C . SER B 1 63 ? -3.607 -0.021 -1.475 1 98.81 63 SER B C 1
ATOM 1662 O O . SER B 1 63 ? -2.68 0.71 -1.124 1 98.81 63 SER B O 1
ATOM 1664 N N . VAL B 1 64 ? -4.793 0.471 -1.853 1 98.94 64 VAL B N 1
ATOM 1665 C CA . VAL B 1 64 ? -5.09 1.896 -1.755 1 98.94 64 VAL B CA 1
ATOM 1666 C C . VAL B 1 64 ? -5.148 2.314 -0.287 1 98.94 64 VAL B C 1
ATOM 1668 O O . VAL B 1 64 ? -4.574 3.336 0.097 1 98.94 64 VAL B O 1
ATOM 1671 N N . SER B 1 65 ? -5.82 1.525 0.542 1 98.94 65 SER B N 1
ATOM 1672 C CA . SER B 1 65 ? -5.844 1.807 1.975 1 98.94 65 SER B CA 1
ATOM 1673 C C . SER B 1 65 ? -4.434 1.85 2.553 1 98.94 65 SER B C 1
ATOM 1675 O O . SER B 1 65 ? -4.117 2.719 3.367 1 98.94 65 SER B O 1
ATOM 1677 N N . ALA B 1 66 ? -3.58 0.887 2.154 1 98.94 66 ALA B N 1
ATOM 1678 C CA . ALA B 1 66 ? -2.195 0.891 2.623 1 98.94 66 ALA B CA 1
ATOM 1679 C C . ALA B 1 66 ? -1.47 2.158 2.182 1 98.94 66 ALA B C 1
ATOM 1681 O O . ALA B 1 66 ? -0.68 2.725 2.939 1 98.94 66 ALA B O 1
ATOM 1682 N N . THR B 1 67 ? -1.679 2.598 0.966 1 98.94 67 THR B N 1
ATOM 1683 C CA . THR B 1 67 ? -1.095 3.828 0.447 1 98.94 67 THR B CA 1
ATOM 1684 C C . THR B 1 67 ? -1.559 5.031 1.262 1 98.94 67 THR B C 1
ATOM 1686 O O . THR B 1 67 ? -0.762 5.918 1.58 1 98.94 67 THR B O 1
ATOM 1689 N N . ILE B 1 68 ? -2.859 5.035 1.598 1 98.94 68 ILE B N 1
ATOM 1690 C CA . ILE B 1 68 ? -3.418 6.109 2.412 1 98.94 68 ILE B CA 1
ATOM 1691 C C . ILE B 1 68 ? -2.746 6.121 3.783 1 98.94 68 ILE B C 1
ATOM 1693 O O . ILE B 1 68 ? -2.381 7.184 4.293 1 98.94 68 ILE B O 1
ATOM 1697 N N . VAL B 1 69 ? -2.553 4.977 4.375 1 98.94 69 VAL B N 1
ATOM 1698 C CA . VAL B 1 69 ? -1.891 4.879 5.672 1 98.94 69 VAL B CA 1
ATOM 1699 C C . VAL B 1 69 ? -0.465 5.418 5.566 1 98.94 69 VAL B C 1
ATOM 1701 O O . VAL B 1 69 ? -0.016 6.176 6.43 1 98.94 69 VAL B O 1
ATOM 1704 N N . ASP B 1 70 ? 0.26 5.016 4.586 1 98.94 70 ASP B N 1
ATOM 1705 C CA . ASP B 1 70 ? 1.609 5.508 4.324 1 98.94 70 ASP B CA 1
ATOM 1706 C C . ASP B 1 70 ? 1.627 7.031 4.211 1 98.94 70 ASP B C 1
ATOM 1708 O O . ASP B 1 70 ? 2.355 7.703 4.945 1 98.94 70 ASP B O 1
ATOM 1712 N N . TRP B 1 71 ? 0.757 7.582 3.379 1 98.88 71 TRP B N 1
ATOM 1713 C CA . TRP B 1 71 ? 0.7 9.016 3.107 1 98.88 71 TRP B CA 1
ATOM 1714 C C . TRP B 1 71 ? 0.317 9.789 4.363 1 98.88 71 TRP B C 1
ATOM 1716 O O . TRP B 1 71 ? 0.994 10.75 4.734 1 98.88 71 TRP B O 1
ATOM 1726 N N . ALA B 1 72 ? -0.724 9.367 5.031 1 98.94 72 ALA B N 1
ATOM 1727 C CA . ALA B 1 72 ? -1.239 10.078 6.195 1 98.94 72 ALA B CA 1
ATOM 1728 C C . ALA B 1 72 ? -0.257 10.008 7.359 1 98.94 72 ALA B C 1
ATOM 1730 O O . ALA B 1 72 ? -0.164 10.945 8.156 1 98.94 72 ALA B O 1
ATOM 1731 N N . GLY B 1 73 ? 0.448 8.883 7.453 1 98.81 73 GLY B N 1
ATOM 1732 C CA . GLY B 1 73 ? 1.513 8.812 8.445 1 98.81 73 GLY B CA 1
ATOM 1733 C C . GLY B 1 73 ? 2.561 9.898 8.266 1 98.81 73 GLY B C 1
ATOM 1734 O O . GLY B 1 73 ? 2.945 10.562 9.227 1 98.81 73 GLY B O 1
ATOM 1735 N N . GLY B 1 74 ? 3.012 10.062 7.023 1 98.62 74 GLY B N 1
ATOM 1736 C CA . GLY B 1 74 ? 3.947 11.133 6.727 1 98.62 74 GLY B CA 1
ATOM 1737 C C . GLY B 1 74 ? 3.393 12.508 7.031 1 98.62 74 GLY B C 1
ATOM 1738 O O . GLY B 1 74 ? 4.094 13.359 7.582 1 98.62 74 GLY B O 1
ATOM 1739 N N . MET B 1 75 ? 2.111 12.742 6.691 1 98.88 75 MET B N 1
ATOM 1740 C CA . MET B 1 75 ? 1.483 14.039 6.941 1 98.88 75 MET B CA 1
ATOM 1741 C C . MET B 1 75 ? 1.375 14.312 8.438 1 98.88 75 MET B C 1
ATOM 1743 O O . MET B 1 75 ? 1.618 15.43 8.883 1 98.88 75 MET B O 1
ATOM 1747 N N . ALA B 1 76 ? 0.982 13.266 9.18 1 98.94 76 ALA B N 1
ATOM 1748 C CA . ALA B 1 76 ? 0.907 13.43 10.625 1 98.94 76 ALA B CA 1
ATOM 1749 C C . ALA B 1 76 ? 2.256 13.852 11.203 1 98.94 76 ALA B C 1
ATOM 1751 O O . ALA B 1 76 ? 2.33 14.766 12.023 1 98.94 76 ALA B O 1
ATOM 1752 N N . VAL B 1 77 ? 3.314 13.227 10.781 1 98.88 77 VAL B N 1
ATOM 1753 C CA . VAL B 1 77 ? 4.66 13.57 11.227 1 98.88 77 VAL B CA 1
ATOM 1754 C C . VAL B 1 77 ? 4.969 15.023 10.875 1 98.88 77 VAL B C 1
ATOM 1756 O O . VAL B 1 77 ? 5.52 15.766 11.695 1 98.88 77 VAL B O 1
ATOM 1759 N N . SER B 1 78 ? 4.59 15.438 9.672 1 98.69 78 SER B N 1
ATOM 1760 C CA . SER B 1 78 ? 4.91 16.766 9.18 1 98.69 78 SER B CA 1
ATOM 1761 C C . SER B 1 78 ? 4.152 17.844 9.945 1 98.69 78 SER B C 1
ATOM 1763 O O . SER B 1 78 ? 4.508 19.031 9.891 1 98.69 78 SER B O 1
ATOM 1765 N N . THR B 1 79 ? 3.07 17.469 10.633 1 98.62 79 THR B N 1
ATOM 1766 C CA . THR B 1 79 ? 2.359 18.438 11.461 1 98.62 79 THR B CA 1
ATOM 1767 C C . THR B 1 79 ? 3.107 18.688 12.766 1 98.62 79 THR B C 1
ATOM 1769 O O . THR B 1 79 ? 2.834 19.656 13.469 1 98.62 79 THR B O 1
ATOM 1772 N N . TRP B 1 80 ? 3.969 17.797 13.188 1 98.38 80 TRP B N 1
ATOM 1773 C CA . TRP B 1 80 ? 4.566 17.766 14.516 1 98.38 80 TRP B CA 1
ATOM 1774 C C . TRP B 1 80 ? 5.473 18.984 14.727 1 98.38 80 TRP B C 1
ATOM 1776 O O . TRP B 1 80 ? 5.375 19.672 15.742 1 98.38 80 TRP B O 1
ATOM 1786 N N . ASP B 1 81 ? 6.309 19.359 13.742 1 97.31 81 ASP B N 1
ATOM 1787 C CA . ASP B 1 81 ? 7.262 20.453 13.836 1 97.31 81 ASP B CA 1
ATOM 1788 C C . ASP B 1 81 ? 7.441 21.141 12.484 1 97.31 81 ASP B C 1
ATOM 1790 O O . ASP B 1 81 ? 8.477 21.75 12.219 1 97.31 81 ASP B O 1
ATOM 1794 N N . LEU B 1 82 ? 6.441 20.859 11.547 1 97.69 82 LEU B N 1
ATOM 1795 C CA . LEU B 1 82 ? 6.32 21.5 10.242 1 97.69 82 LEU B CA 1
ATOM 1796 C C . LEU B 1 82 ? 7.473 21.109 9.328 1 97.69 82 LEU B C 1
ATOM 1798 O O . LEU B 1 82 ? 7.887 21.891 8.469 1 97.69 82 LEU B O 1
ATOM 1802 N N . ARG B 1 83 ? 8.062 20 9.586 1 97.5 83 ARG B N 1
ATOM 1803 C CA . ARG B 1 83 ? 9.094 19.516 8.672 1 97.5 83 ARG B CA 1
ATOM 1804 C C . ARG B 1 83 ? 8.508 19.25 7.289 1 97.5 83 ARG B C 1
ATOM 1806 O O . ARG B 1 83 ? 7.332 18.906 7.16 1 97.5 83 ARG B O 1
ATOM 1813 N N . VAL B 1 84 ? 9.344 19.266 6.316 1 96.44 84 VAL B N 1
ATOM 1814 C CA . VAL B 1 84 ? 8.938 19.062 4.93 1 96.44 84 VAL B CA 1
ATOM 1815 C C . VAL B 1 84 ? 9.086 17.594 4.559 1 96.44 84 VAL B C 1
ATOM 1817 O O . VAL B 1 84 ? 8.195 17 3.947 1 96.44 84 VAL B O 1
ATOM 1820 N N . ALA B 1 85 ? 10.227 17 4.934 1 95.12 85 ALA B N 1
ATOM 1821 C CA . ALA B 1 85 ? 10.469 15.578 4.723 1 95.12 85 ALA B CA 1
ATOM 1822 C C . ALA B 1 85 ? 10.07 14.766 5.949 1 95.12 85 ALA B C 1
ATOM 1824 O O . ALA B 1 85 ? 10.453 15.094 7.074 1 95.12 85 ALA B O 1
ATOM 1825 N N . SER B 1 86 ? 9.289 13.742 5.711 1 95.88 86 SER B N 1
ATOM 1826 C CA . SER B 1 86 ? 8.758 12.992 6.848 1 95.88 86 SER B CA 1
ATOM 1827 C C . SER B 1 86 ? 9.523 11.695 7.062 1 95.88 86 SER B C 1
ATOM 1829 O O . SER B 1 86 ? 9.062 10.812 7.797 1 95.88 86 SER B O 1
ATOM 1831 N N . GLY B 1 87 ? 10.688 11.531 6.367 1 96.12 87 GLY B N 1
ATOM 1832 C CA . GLY B 1 87 ? 11.508 10.352 6.598 1 96.12 87 GLY B CA 1
ATOM 1833 C C . GLY B 1 87 ? 11.117 9.164 5.734 1 96.12 87 GLY B C 1
ATOM 1834 O O . GLY B 1 87 ? 10.383 9.32 4.758 1 96.12 87 GLY B O 1
ATOM 1835 N N . VAL B 1 88 ? 11.703 7.961 6.117 1 97.38 88 VAL B N 1
ATOM 1836 C CA . VAL B 1 88 ? 11.477 6.754 5.324 1 97.38 88 VAL B CA 1
ATOM 1837 C C . VAL B 1 88 ? 10.766 5.703 6.176 1 97.38 88 VAL B C 1
ATOM 1839 O O . VAL B 1 88 ? 10.914 5.68 7.398 1 97.38 88 VAL B O 1
ATOM 1842 N N . SER B 1 89 ? 10 4.883 5.551 1 98.5 89 SER B N 1
ATOM 1843 C CA . SER B 1 89 ? 9.195 3.883 6.25 1 98.5 89 SER B CA 1
ATOM 1844 C C . SER B 1 89 ? 10.07 2.791 6.852 1 98.5 89 SER B C 1
ATOM 1846 O O . SER B 1 89 ? 11.016 2.318 6.215 1 98.5 89 SER B O 1
ATOM 1848 N N . LEU B 1 90 ? 9.742 2.406 8.055 1 98.81 90 LEU B N 1
ATOM 1849 C CA . LEU B 1 90 ? 10.336 1.241 8.703 1 98.81 90 LEU B CA 1
ATOM 1850 C C . LEU B 1 90 ? 9.336 0.088 8.766 1 98.81 90 LEU B C 1
ATOM 1852 O O . LEU B 1 90 ? 9.719 -1.075 8.609 1 98.81 90 LEU B O 1
ATOM 1856 N N . ASP B 1 91 ? 8.117 0.528 9.039 1 98.69 91 ASP B N 1
ATOM 1857 C CA . ASP B 1 91 ? 7.086 -0.482 9.266 1 98.69 91 ASP B CA 1
ATOM 1858 C C . ASP B 1 91 ? 5.691 0.092 9.023 1 98.69 91 ASP B C 1
ATOM 1860 O O . ASP B 1 91 ? 5.398 1.216 9.43 1 98.69 91 ASP B O 1
ATOM 1864 N N . ILE B 1 92 ? 4.879 -0.711 8.359 1 98.88 92 ILE B N 1
ATOM 1865 C CA . ILE B 1 92 ? 3.473 -0.356 8.203 1 98.88 92 ILE B CA 1
ATOM 1866 C C . ILE B 1 92 ? 2.596 -1.564 8.531 1 98.88 92 ILE B C 1
ATOM 1868 O O . ILE B 1 92 ? 2.945 -2.699 8.195 1 98.88 92 ILE B O 1
ATOM 1872 N N . HIS B 1 93 ? 1.556 -1.343 9.234 1 98.94 93 HIS B N 1
ATOM 1873 C CA . HIS B 1 93 ? 0.553 -2.355 9.555 1 98.94 93 HIS B CA 1
ATOM 1874 C C . HIS B 1 93 ? -0.857 -1.824 9.312 1 98.94 93 HIS B C 1
ATOM 1876 O O . HIS B 1 93 ? -1.202 -0.737 9.781 1 98.94 93 HIS B O 1
ATOM 1882 N N . VAL B 1 94 ? -1.654 -2.574 8.555 1 98.94 94 VAL B N 1
ATOM 1883 C CA . VAL B 1 94 ? -3.02 -2.15 8.266 1 98.94 94 VAL B CA 1
ATOM 1884 C C . VAL B 1 94 ? -3.99 -3.293 8.562 1 98.94 94 VAL B C 1
ATOM 1886 O O . VAL B 1 94 ? -3.75 -4.438 8.172 1 98.94 94 VAL B O 1
ATOM 1889 N N . THR B 1 95 ? -5.02 -3.02 9.234 1 98.94 95 THR B N 1
ATOM 1890 C CA . THR B 1 95 ? -6.148 -3.914 9.461 1 98.94 95 THR B CA 1
ATOM 1891 C C . THR B 1 95 ? -7.383 -3.426 8.711 1 98.94 95 THR B C 1
ATOM 1893 O O . THR B 1 95 ? -7.746 -2.25 8.797 1 98.94 95 THR B O 1
ATOM 1896 N N . TYR B 1 96 ? -7.977 -4.316 8.016 1 98.88 96 TYR B N 1
ATOM 1897 C CA . TYR B 1 96 ? -9.117 -3.977 7.172 1 98.88 96 TYR B CA 1
ATOM 1898 C C . TYR B 1 96 ? -10.422 -4.418 7.816 1 98.88 96 TYR B C 1
ATOM 1900 O O . TYR B 1 96 ? -10.562 -5.574 8.227 1 98.88 96 TYR B O 1
ATOM 1908 N N . GLN B 1 97 ? -11.344 -3.533 7.863 1 98.62 97 GLN B N 1
ATOM 1909 C CA . GLN B 1 97 ? -12.508 -3.82 8.695 1 98.62 97 GLN B CA 1
ATOM 1910 C C . GLN B 1 97 ? -13.797 -3.787 7.867 1 98.62 97 GLN B C 1
ATOM 1912 O O . GLN B 1 97 ? -14.734 -4.535 8.148 1 98.62 97 GLN B O 1
ATOM 1917 N N . SER B 1 98 ? -13.914 -2.855 6.957 1 98.25 98 SER B N 1
ATOM 1918 C CA . SER B 1 98 ? -15.086 -2.775 6.098 1 98.25 98 SER B CA 1
ATOM 1919 C C . SER B 1 98 ? -14.727 -2.201 4.73 1 98.25 98 SER B C 1
ATOM 1921 O O . SER B 1 98 ? -13.562 -1.927 4.449 1 98.25 98 SER B O 1
ATOM 1923 N N . GLY B 1 99 ? -15.742 -2.09 3.789 1 97.75 99 GLY B N 1
ATOM 1924 C CA . GLY B 1 99 ? -15.492 -1.64 2.43 1 97.75 99 GLY B CA 1
ATOM 1925 C C . GLY B 1 99 ? -16.031 -0.249 2.152 1 97.75 99 GLY B C 1
ATOM 1926 O O . GLY B 1 99 ? -16.75 0.319 2.975 1 97.75 99 GLY B O 1
ATOM 1927 N N . ALA B 1 100 ? -15.594 0.369 1.149 1 98.44 100 ALA B N 1
ATOM 1928 C CA . ALA B 1 100 ? -16.109 1.598 0.555 1 98.44 100 ALA B CA 1
ATOM 1929 C C . ALA B 1 100 ? -16.172 1.489 -0.966 1 98.44 100 ALA B C 1
ATOM 1931 O O . ALA B 1 100 ? -15.477 0.664 -1.562 1 98.44 100 ALA B O 1
ATOM 1932 N N . LYS B 1 101 ? -17.031 2.283 -1.562 1 98 101 LYS B N 1
ATOM 1933 C CA . LYS B 1 101 ? -17.312 2.096 -2.982 1 98 101 LYS B CA 1
ATOM 1934 C C . LYS B 1 101 ? -17.141 3.398 -3.756 1 98 101 LYS B C 1
ATOM 1936 O O . LYS B 1 101 ? -17.016 4.469 -3.158 1 98 101 LYS B O 1
ATOM 1941 N N . VAL B 1 102 ? -17.109 3.18 -5.086 1 97.75 102 VAL B N 1
ATOM 1942 C CA . VAL B 1 102 ? -17.016 4.32 -5.988 1 97.75 102 VAL B CA 1
ATOM 1943 C C . VAL B 1 102 ? -18.156 5.301 -5.703 1 97.75 102 VAL B C 1
ATOM 1945 O O . VAL B 1 102 ? -19.297 4.891 -5.492 1 97.75 102 VAL B O 1
ATOM 1948 N N . GLY B 1 103 ? -17.781 6.59 -5.727 1 97 103 GLY B N 1
ATOM 1949 C CA . GLY B 1 103 ? -18.797 7.617 -5.5 1 97 103 GLY B CA 1
ATOM 1950 C C . GLY B 1 103 ? -18.938 8 -4.039 1 97 103 GLY B C 1
ATOM 1951 O O . GLY B 1 103 ? -19.5 9.047 -3.723 1 97 103 GLY B O 1
ATOM 1952 N N . GLU B 1 104 ? -18.453 7.168 -3.139 1 98.44 104 GLU B N 1
ATOM 1953 C CA . GLU B 1 104 ? -18.438 7.5 -1.718 1 98.44 104 GLU B CA 1
ATOM 1954 C C . GLU B 1 104 ? -17.219 8.352 -1.369 1 98.44 104 GLU B C 1
ATOM 1956 O O . GLU B 1 104 ? -16.375 8.633 -2.23 1 98.44 104 GLU B O 1
ATOM 1961 N N . GLU B 1 105 ? -17.281 8.852 -0.162 1 98.75 105 GLU B N 1
ATOM 1962 C CA . GLU B 1 105 ? -16.156 9.602 0.397 1 98.75 105 GLU B CA 1
ATOM 1963 C C . GLU B 1 105 ? -15.625 8.945 1.67 1 98.75 105 GLU B C 1
ATOM 1965 O O . GLU B 1 105 ? -16.406 8.398 2.457 1 98.75 105 GLU B O 1
ATOM 1970 N N . ILE B 1 106 ? -14.281 9.031 1.827 1 98.94 106 ILE B N 1
ATOM 1971 C CA . ILE B 1 106 ? -13.727 8.562 3.092 1 98.94 106 ILE B CA 1
ATOM 1972 C C . ILE B 1 106 ? -13.055 9.727 3.822 1 98.94 106 ILE B C 1
ATOM 1974 O O . ILE B 1 106 ? -12.664 10.719 3.199 1 98.94 106 ILE B O 1
ATOM 1978 N N . GLU B 1 107 ? -13.031 9.609 5.148 1 98.94 107 GLU B N 1
ATOM 1979 C CA . GLU B 1 107 ? -12.258 10.492 6.008 1 98.94 107 GLU B CA 1
ATOM 1980 C C . GLU B 1 107 ? -11.008 9.789 6.535 1 98.94 107 GLU B C 1
ATOM 1982 O O . GLU B 1 107 ? -11.078 8.648 7 1 98.94 107 GLU B O 1
ATOM 1987 N N . ILE B 1 108 ? -9.93 10.461 6.426 1 99 108 ILE B N 1
ATOM 1988 C CA . ILE B 1 108 ? -8.633 9.961 6.852 1 99 108 ILE B CA 1
ATOM 1989 C C . ILE B 1 108 ? -8.141 10.758 8.055 1 99 108 ILE B C 1
ATOM 1991 O O . ILE B 1 108 ? -8.078 11.992 8.008 1 99 108 ILE B O 1
ATOM 1995 N N . GLU B 1 109 ? -7.852 10.055 9.094 1 99 109 GLU B N 1
ATOM 1996 C CA . GLU B 1 109 ? -7.27 10.688 10.273 1 99 109 GLU B CA 1
ATOM 1997 C C . GLU B 1 109 ? -5.867 10.156 10.555 1 99 109 GLU B C 1
ATOM 1999 O O . GLU B 1 109 ? -5.676 8.945 10.68 1 99 109 GLU B O 1
ATOM 2004 N N . GLY B 1 110 ? -4.922 11 10.555 1 98.94 110 GLY B N 1
ATOM 2005 C CA . GLY B 1 110 ? -3.559 10.664 10.93 1 98.94 110 GLY B CA 1
ATOM 2006 C C . GLY B 1 110 ? -3.139 11.273 12.258 1 98.94 110 GLY B C 1
ATOM 2007 O O . GLY B 1 110 ? -3.355 12.461 12.492 1 98.94 110 GLY B O 1
ATOM 2008 N N . ILE B 1 111 ? -2.553 10.445 13.07 1 98.94 111 ILE B N 1
ATOM 2009 C CA . ILE B 1 111 ? -2.096 10.852 14.398 1 98.94 111 ILE B CA 1
ATOM 2010 C C . ILE B 1 111 ? -0.622 10.492 14.562 1 98.94 111 ILE B C 1
ATOM 2012 O O . ILE B 1 111 ? -0.231 9.336 14.375 1 98.94 111 ILE B O 1
ATOM 2016 N N . ALA B 1 112 ? 0.197 11.469 14.844 1 98.88 112 ALA B N 1
ATOM 2017 C CA . ALA B 1 112 ? 1.559 11.188 15.297 1 98.88 112 ALA B CA 1
ATOM 2018 C C . ALA B 1 112 ? 1.612 11.031 16.812 1 98.88 112 ALA B C 1
ATOM 2020 O O . ALA B 1 112 ? 1.606 12.023 17.547 1 98.88 112 ALA B O 1
ATOM 2021 N N . ASP B 1 113 ? 1.738 9.82 17.25 1 98 113 ASP B N 1
ATOM 2022 C CA . ASP B 1 113 ? 1.789 9.555 18.688 1 98 113 ASP B CA 1
ATOM 2023 C C . ASP B 1 113 ? 3.064 10.117 19.297 1 98 113 ASP B C 1
ATOM 2025 O O . ASP B 1 113 ? 3.051 10.594 20.438 1 98 113 ASP B O 1
ATOM 2029 N N . HIS B 1 114 ? 4.074 10.016 18.547 1 97.31 114 HIS B N 1
ATOM 2030 C CA . HIS B 1 114 ? 5.379 10.5 18.984 1 97.31 114 HIS B CA 1
ATOM 2031 C C . HIS B 1 114 ? 6.316 10.711 17.797 1 97.31 114 HIS B C 1
ATOM 2033 O O . HIS B 1 114 ? 6.352 9.883 16.891 1 97.31 114 HIS B O 1
ATOM 2039 N N . VAL B 1 115 ? 6.961 11.859 17.828 1 98.25 115 VAL B N 1
ATOM 2040 C CA . VAL B 1 115 ? 8.031 12.133 16.875 1 98.25 115 VAL B CA 1
ATOM 2041 C C . VAL B 1 115 ? 9.336 12.391 17.609 1 98.25 115 VAL B C 1
ATOM 2043 O O . VAL B 1 115 ? 9.539 13.469 18.172 1 98.25 115 VAL B O 1
ATOM 2046 N N . GLY B 1 116 ? 10.156 11.391 17.594 1 97.06 116 GLY B N 1
ATOM 2047 C CA . GLY B 1 116 ? 11.43 11.508 18.281 1 97.06 116 GLY B CA 1
ATOM 2048 C C . GLY B 1 116 ? 12.555 11.961 17.375 1 97.06 116 GLY B C 1
ATOM 2049 O O . GLY B 1 116 ? 12.312 12.453 16.266 1 97.06 116 GLY B O 1
ATOM 2050 N N . GLY B 1 117 ? 13.828 11.836 17.938 1 96.19 117 GLY B N 1
ATOM 2051 C CA . GLY B 1 117 ? 14.984 12.219 17.141 1 96.19 117 GLY B CA 1
ATOM 2052 C C . GLY B 1 117 ? 15.266 11.258 16 1 96.19 117 GLY B C 1
ATOM 2053 O O . GLY B 1 117 ? 15.773 11.664 14.953 1 96.19 117 GLY B O 1
ATOM 2054 N N . ASN B 1 118 ? 14.883 10.023 16.203 1 97.88 118 ASN B N 1
ATOM 2055 C CA . ASN B 1 118 ? 15.234 9.016 15.203 1 97.88 118 ASN B CA 1
ATOM 2056 C C . ASN B 1 118 ? 14 8.406 14.555 1 97.88 118 ASN B C 1
ATOM 2058 O O . ASN B 1 118 ? 13.992 8.133 13.352 1 97.88 118 ASN B O 1
ATOM 2062 N N . VAL B 1 119 ? 12.984 8.188 15.414 1 98.56 119 VAL B N 1
ATOM 2063 C CA . VAL B 1 119 ? 11.836 7.418 14.938 1 98.56 119 VAL B CA 1
ATOM 2064 C C . VAL B 1 119 ? 10.547 8.141 15.289 1 98.56 119 VAL B C 1
ATOM 2066 O O . VAL B 1 119 ? 10.469 8.82 16.312 1 98.56 119 VAL B O 1
ATOM 2069 N N . ALA B 1 120 ? 9.578 8.023 14.438 1 98.81 120 ALA B N 1
ATOM 2070 C CA . ALA B 1 120 ? 8.227 8.523 14.672 1 98.81 120 ALA B CA 1
ATOM 2071 C C . ALA B 1 120 ? 7.203 7.398 14.594 1 98.81 120 ALA B C 1
ATOM 2073 O O . ALA B 1 120 ? 7.328 6.496 13.766 1 98.81 120 ALA B O 1
ATOM 2074 N N . PHE B 1 121 ? 6.223 7.43 15.422 1 98.88 121 PHE B N 1
ATOM 2075 C CA . PHE B 1 121 ? 5.133 6.457 15.484 1 98.88 121 PHE B CA 1
ATOM 2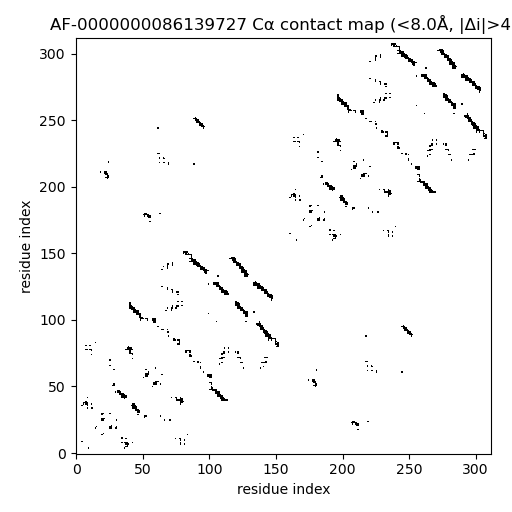076 C C . PHE B 1 121 ? 3.797 7.121 15.18 1 98.88 121 PHE B C 1
ATOM 2078 O O . PHE B 1 121 ? 3.441 8.125 15.797 1 98.88 121 PHE B O 1
ATOM 2085 N N . THR B 1 122 ? 3.084 6.559 14.227 1 98.94 122 THR B N 1
ATOM 2086 C CA . THR B 1 122 ? 1.812 7.156 13.836 1 98.94 122 THR B CA 1
ATOM 2087 C C . THR B 1 122 ? 0.706 6.105 13.805 1 98.94 122 THR B C 1
ATOM 2089 O O . THR B 1 122 ? 0.982 4.91 13.68 1 98.94 122 THR B O 1
ATOM 2092 N N . LYS B 1 123 ? -0.502 6.562 13.984 1 98.94 123 LYS B N 1
ATOM 2093 C CA . LYS B 1 123 ? -1.742 5.809 13.82 1 98.94 123 LYS B CA 1
ATOM 2094 C C . LYS B 1 123 ? -2.654 6.473 12.797 1 98.94 123 LYS B C 1
ATOM 2096 O O . LYS B 1 123 ? -2.799 7.699 12.789 1 98.94 123 LYS B O 1
ATOM 2101 N N . ILE B 1 124 ? -3.217 5.695 11.93 1 98.94 124 ILE B N 1
ATOM 2102 C CA . ILE B 1 124 ? -4.094 6.215 10.883 1 98.94 124 ILE B CA 1
ATOM 2103 C C . ILE B 1 124 ? -5.426 5.469 10.914 1 98.94 124 ILE B C 1
ATOM 2105 O O . ILE B 1 124 ? -5.457 4.246 11.086 1 98.94 124 ILE B O 1
ATOM 2109 N N . ASN B 1 125 ? -6.449 6.211 10.812 1 98.94 125 ASN B N 1
ATOM 2110 C CA . ASN B 1 125 ? -7.797 5.664 10.703 1 98.94 125 ASN B CA 1
ATOM 2111 C C . ASN B 1 125 ? -8.508 6.156 9.445 1 98.94 125 ASN B C 1
ATOM 2113 O O . ASN B 1 125 ? -8.422 7.336 9.102 1 98.94 125 ASN B O 1
ATOM 2117 N N . ILE B 1 126 ? -9.125 5.242 8.781 1 99 126 ILE B N 1
ATOM 2118 C CA . ILE B 1 126 ? -9.914 5.543 7.594 1 99 126 ILE B CA 1
ATOM 2119 C C . ILE B 1 126 ? -11.383 5.227 7.863 1 99 126 ILE B C 1
ATOM 2121 O O . ILE B 1 126 ? -11.719 4.105 8.258 1 99 126 ILE B O 1
ATOM 2125 N N . TYR B 1 127 ? -12.219 6.195 7.633 1 98.94 127 TYR B N 1
ATOM 2126 C CA . TYR B 1 127 ? -13.648 6.055 7.887 1 98.94 127 TYR B CA 1
ATOM 2127 C C . TYR B 1 127 ? -14.445 6.289 6.613 1 98.94 127 TYR B C 1
ATOM 2129 O O . TYR B 1 127 ? -14.047 7.07 5.75 1 98.94 127 TYR B O 1
ATOM 2137 N N . LYS B 1 128 ? -15.578 5.637 6.555 1 98.69 128 LYS B N 1
ATOM 2138 C CA . LYS B 1 128 ? -16.578 6.117 5.609 1 98.69 128 LYS B CA 1
ATOM 2139 C C . LYS B 1 128 ? -17.109 7.488 6.02 1 98.69 128 LYS B C 1
ATOM 2141 O O . LYS B 1 128 ? -17.078 7.844 7.199 1 98.69 128 LYS B O 1
ATOM 2146 N N . VAL B 1 129 ? -17.484 8.258 5.07 1 98.62 129 VAL B N 1
ATOM 2147 C CA . VAL B 1 129 ? -18.25 9.484 5.34 1 98.62 129 VAL B CA 1
ATOM 2148 C C . VAL B 1 129 ? -19.734 9.242 5.059 1 98.62 129 VAL B C 1
ATOM 2150 O O . VAL B 1 129 ? -20.109 8.859 3.949 1 98.62 129 VAL B O 1
ATOM 2153 N N . GLU B 1 130 ? -20.469 9.398 6.039 1 96.75 130 GLU B N 1
ATOM 2154 C CA . GLU B 1 130 ? -21.922 9.242 5.965 1 96.75 130 GLU B CA 1
ATOM 2155 C C . GLU B 1 130 ? -22.641 10.531 6.344 1 96.75 130 GLU B C 1
ATOM 2157 O O . GLU B 1 130 ? -22.547 10.992 7.484 1 96.75 130 GLU B O 1
ATOM 2162 N N . ASP B 1 131 ? -23.406 11.031 5.391 1 96.12 131 ASP B N 1
ATOM 2163 C CA . ASP B 1 131 ? -24.125 12.289 5.59 1 96.12 131 ASP B CA 1
ATOM 2164 C C . ASP B 1 131 ? -23.172 13.383 6.082 1 96.12 131 ASP B C 1
ATOM 2166 O O . ASP B 1 131 ? -23.469 14.078 7.059 1 96.12 131 ASP B O 1
ATOM 2170 N N . GLY B 1 132 ? -22.062 13.312 5.539 1 96.62 132 GLY B N 1
ATOM 2171 C CA . GLY B 1 132 ? -21.094 14.359 5.801 1 96.62 132 GLY B CA 1
ATOM 2172 C C . GLY B 1 132 ? -20.359 14.18 7.113 1 96.62 132 GLY B C 1
ATOM 2173 O O . GLY B 1 132 ? -19.531 15.008 7.488 1 96.62 132 GLY B O 1
ATOM 2174 N N . LYS B 1 133 ? -20.609 13.109 7.742 1 98 133 LYS B N 1
ATOM 2175 C CA . LYS B 1 133 ? -20.016 12.867 9.055 1 98 133 LYS B CA 1
ATOM 2176 C C . LYS B 1 133 ? -19.219 11.57 9.07 1 98 133 LYS B C 1
ATOM 2178 O O . LYS B 1 133 ? -19.438 10.695 8.227 1 98 133 LYS B O 1
ATOM 2183 N N . ARG B 1 134 ? -18.328 11.57 10.023 1 98.12 134 ARG B N 1
ATOM 2184 C CA . ARG B 1 134 ? -17.547 10.344 10.219 1 98.12 134 ARG B CA 1
ATOM 2185 C C . ARG B 1 134 ? -18.469 9.164 10.516 1 98.12 134 ARG B C 1
ATOM 2187 O O . ARG B 1 134 ? -19.328 9.234 11.398 1 98.12 134 ARG B O 1
ATOM 2194 N N . GLY B 1 135 ? -18.297 8.148 9.734 1 98.12 135 GLY B N 1
ATOM 2195 C CA . GLY B 1 135 ? -19.062 6.93 9.914 1 98.12 135 GLY B CA 1
ATOM 2196 C C . GLY B 1 135 ? -18.219 5.762 10.391 1 98.12 135 GLY B C 1
ATOM 2197 O O . GLY B 1 135 ? -17.391 5.91 11.289 1 98.12 135 GLY B O 1
ATOM 2198 N N . LYS B 1 136 ? -18.516 4.605 9.812 1 98 136 LYS B N 1
ATOM 2199 C CA . LYS B 1 136 ? -17.844 3.383 10.25 1 98 136 LYS B CA 1
ATOM 2200 C C . LYS B 1 136 ? -16.391 3.342 9.773 1 98 136 LYS B C 1
ATOM 2202 O O . LYS B 1 136 ? -16.062 3.91 8.727 1 98 136 LYS B O 1
ATOM 2207 N N . ILE B 1 137 ? -15.633 2.59 10.547 1 98.81 137 ILE B N 1
ATOM 2208 C CA . ILE B 1 137 ? -14.227 2.404 10.203 1 98.81 137 ILE B CA 1
ATOM 2209 C C . ILE B 1 137 ? -14.102 1.478 9 1 98.81 137 ILE B C 1
ATOM 2211 O O . ILE B 1 137 ? -14.82 0.478 8.906 1 98.81 137 ILE B O 1
ATOM 2215 N N . VAL B 1 138 ? -13.289 1.864 8.047 1 98.88 138 VAL B N 1
ATOM 2216 C CA . VAL B 1 138 ? -12.969 1.047 6.883 1 98.88 138 VAL B CA 1
ATOM 2217 C C . VAL B 1 138 ? -11.672 0.282 7.129 1 98.88 138 VAL B C 1
ATOM 2219 O O . VAL B 1 138 ? -11.594 -0.918 6.855 1 98.88 138 VAL B O 1
ATOM 2222 N N . ALA B 1 139 ? -10.664 0.915 7.621 1 98.94 139 ALA B N 1
ATOM 2223 C CA . ALA B 1 139 ? -9.352 0.351 7.934 1 98.94 139 ALA B CA 1
ATOM 2224 C C . ALA B 1 139 ? -8.625 1.2 8.969 1 98.94 139 ALA B C 1
ATOM 2226 O O . ALA B 1 139 ? -8.93 2.383 9.133 1 98.94 139 ALA B O 1
ATOM 2227 N N . SER B 1 140 ? -7.738 0.6 9.648 1 98.94 140 SER B N 1
ATOM 2228 C CA . SER B 1 140 ? -6.824 1.272 10.57 1 98.94 140 SER B CA 1
ATOM 2229 C C . SER B 1 140 ? -5.398 0.756 10.406 1 98.94 140 SER B C 1
ATOM 2231 O O . SER B 1 140 ? -5.188 -0.373 9.961 1 98.94 140 SER B O 1
ATOM 2233 N N . GLY B 1 141 ? -4.457 1.613 10.758 1 98.88 141 GLY B N 1
ATOM 2234 C CA . GLY B 1 141 ? -3.084 1.171 10.578 1 98.88 141 GLY B CA 1
ATOM 2235 C C . GLY B 1 141 ? -2.092 1.956 11.414 1 98.88 141 GLY B C 1
ATOM 2236 O O . GLY B 1 141 ? -2.455 2.949 12.047 1 98.88 141 GLY B O 1
ATOM 2237 N N . THR B 1 142 ? -0.917 1.453 11.484 1 98.94 142 THR B N 1
ATOM 2238 C CA . THR B 1 142 ? 0.235 2.125 12.078 1 98.94 142 THR B CA 1
ATOM 2239 C C . THR B 1 142 ? 1.369 2.248 11.062 1 98.94 142 THR B C 1
ATOM 2241 O O . THR B 1 142 ? 1.468 1.443 10.133 1 98.94 142 THR B O 1
ATOM 2244 N N . HIS B 1 143 ? 2.082 3.25 11.234 1 98.94 143 HIS B N 1
ATOM 2245 C CA . HIS B 1 143 ? 3.223 3.545 10.375 1 98.94 143 HIS B CA 1
ATOM 2246 C C . HIS B 1 143 ? 4.391 4.098 11.188 1 98.94 143 HIS B C 1
ATOM 2248 O O . HIS B 1 143 ? 4.266 5.141 11.828 1 98.94 143 HIS B O 1
ATOM 2254 N N . THR B 1 144 ? 5.453 3.373 11.211 1 98.94 144 THR B N 1
ATOM 2255 C CA . THR B 1 144 ? 6.688 3.805 11.859 1 98.94 144 THR B CA 1
ATOM 2256 C C . THR B 1 144 ? 7.691 4.309 10.82 1 98.94 144 THR B C 1
ATOM 2258 O O . THR B 1 144 ? 7.926 3.654 9.805 1 98.94 144 THR B O 1
ATOM 2261 N N . LYS B 1 145 ? 8.25 5.453 11.141 1 98.69 145 LYS B N 1
ATOM 2262 C CA . LYS B 1 145 ? 9.148 6.07 10.172 1 98.69 145 LYS B CA 1
ATOM 2263 C C . LYS B 1 145 ? 10.484 6.441 10.805 1 98.69 145 LYS B C 1
ATOM 2265 O O . LYS B 1 145 ? 10.531 6.855 11.969 1 98.69 145 LYS B O 1
ATOM 2270 N N . PHE B 1 146 ? 11.547 6.238 10.062 1 98.56 146 PHE B N 1
ATOM 2271 C CA . PHE B 1 146 ? 12.859 6.773 10.398 1 98.56 146 PHE B CA 1
ATOM 2272 C C . PHE B 1 146 ? 12.961 8.242 10.008 1 98.56 146 PHE B C 1
ATOM 2274 O O . PHE B 1 146 ? 12.891 8.586 8.828 1 98.56 146 PHE B O 1
ATOM 2281 N N . VAL B 1 147 ? 13.188 9.133 10.992 1 98.06 147 VAL B N 1
ATOM 2282 C CA . VAL B 1 147 ? 13 10.555 10.703 1 98.06 147 VAL B CA 1
ATOM 2283 C C . VAL B 1 147 ? 14.289 11.312 10.984 1 98.06 147 VAL B C 1
ATOM 2285 O O . VAL B 1 147 ? 14.336 12.539 10.875 1 98.06 147 VAL B O 1
ATOM 2288 N N . LYS B 1 148 ? 15.273 10.594 11.383 1 96.38 148 LYS B N 1
ATOM 2289 C CA . LYS B 1 148 ? 16.547 11.266 11.609 1 96.38 148 LYS B CA 1
ATOM 2290 C C . LYS B 1 148 ? 17.016 12.008 10.359 1 96.38 148 LYS B C 1
ATOM 2292 O O . LYS B 1 148 ? 17.016 11.445 9.266 1 96.38 148 LYS B O 1
ATOM 2297 N N . GLY B 1 149 ? 17.344 13.242 10.516 1 93.88 149 GLY B N 1
ATOM 2298 C CA . GLY B 1 149 ? 17.844 14.047 9.406 1 93.88 149 GLY B CA 1
ATOM 2299 C C . GLY B 1 149 ? 16.734 14.766 8.656 1 93.88 149 GLY B C 1
ATOM 2300 O O . GLY B 1 149 ? 17.016 15.539 7.734 1 93.88 149 GLY B O 1
ATOM 2301 N N . SER B 1 150 ? 15.516 14.523 9.047 1 92.69 150 SER B N 1
ATOM 2302 C CA . SER B 1 150 ? 14.398 15.156 8.352 1 92.69 150 SER B CA 1
ATOM 2303 C C . SER B 1 150 ? 13.859 16.344 9.141 1 92.69 150 SER B C 1
ATOM 2305 O O . SER B 1 150 ? 12.93 17.016 8.703 1 92.69 150 SER B O 1
ATOM 2307 N N . GLU B 1 151 ? 14.445 16.609 10.289 1 90.44 151 GLU B N 1
ATOM 2308 C CA . GLU B 1 151 ? 13.977 17.703 11.141 1 90.44 151 GLU B CA 1
ATOM 2309 C C . GLU B 1 151 ? 14.188 19.062 10.461 1 90.44 151 GLU B C 1
ATOM 2311 O O . GLU B 1 151 ? 15.102 19.219 9.656 1 90.44 151 GLU B O 1
ATOM 2316 N N . PRO B 1 152 ? 13.219 19.984 10.859 1 89.06 152 PRO B N 1
ATOM 2317 C CA . PRO B 1 152 ? 13.438 21.312 10.305 1 89.06 152 PRO B CA 1
ATOM 2318 C C . PRO B 1 152 ? 14.789 21.906 10.711 1 89.06 152 PRO B C 1
ATOM 2320 O O . PRO B 1 152 ? 15.266 21.656 11.82 1 89.06 152 PRO B O 1
ATOM 2323 N N . LYS B 1 153 ? 15.492 22.469 9.812 1 79.56 153 LYS B N 1
ATOM 2324 C CA . LYS B 1 153 ? 16.766 23.109 10.117 1 79.56 153 LYS B CA 1
ATOM 2325 C C . LYS B 1 153 ? 16.578 24.266 11.086 1 79.56 153 LYS B C 1
ATOM 2327 O O . LYS B 1 153 ? 15.586 25 10.992 1 79.56 153 LYS B O 1
ATOM 2332 N N . SER B 1 154 ? 17.109 24.172 12.336 1 66.25 154 SER B N 1
ATOM 2333 C CA . SER B 1 154 ? 17.109 25.312 13.242 1 66.25 154 SER B CA 1
ATOM 2334 C C . SER B 1 154 ? 17.547 26.578 12.531 1 66.25 154 SER B C 1
ATOM 2336 O O . SER B 1 154 ? 18.422 26.547 11.656 1 66.25 154 SER B O 1
ATOM 2338 N N . ALA B 1 155 ? 16.609 27.594 12.352 1 53.84 155 ALA B N 1
ATOM 2339 C CA . ALA B 1 155 ? 17.078 28.906 11.898 1 53.84 155 ALA B CA 1
ATOM 2340 C C . ALA B 1 155 ? 18.359 29.297 12.633 1 53.84 155 ALA B C 1
ATOM 2342 O O . ALA B 1 155 ? 18.375 29.375 13.859 1 53.84 155 ALA B O 1
ATOM 2343 N N . SER B 1 156 ? 19.547 28.75 12.328 1 42.69 156 SER B N 1
ATOM 2344 C CA . SER B 1 156 ? 20.656 29.516 12.883 1 42.69 156 SER B CA 1
ATOM 2345 C C . SER B 1 156 ? 20.578 30.984 12.453 1 42.69 156 SER B C 1
ATOM 2347 O O . SER B 1 156 ? 20.094 31.297 11.367 1 42.69 156 SER B O 1
#

Solvent-accessible surface area (backbone atoms only — not comparable to full-atom values): 15530 Å² total; per-residue (Å²): 128,90,63,83,75,42,72,35,31,53,49,51,52,50,44,52,69,67,48,37,68,55,17,44,58,45,35,72,72,48,67,74,50,41,80,75,45,32,37,74,22,32,32,32,32,36,36,73,37,44,72,65,42,21,29,78,85,56,28,54,22,67,46,48,54,48,34,49,38,53,51,35,32,34,52,6,48,22,22,57,71,64,22,85,52,49,54,45,69,41,33,40,36,39,40,47,72,48,78,47,40,67,76,39,39,34,34,39,36,15,31,30,79,40,78,54,76,48,46,28,40,22,43,28,41,32,21,35,46,49,95,87,31,87,49,58,62,24,33,37,30,38,32,32,23,41,27,57,87,27,61,59,75,72,84,120,129,92,64,81,75,42,71,35,31,53,49,51,51,50,43,52,70,68,49,36,68,57,18,44,58,47,36,73,73,46,66,73,51,41,80,75,46,31,37,74,21,32,32,33,32,37,36,73,37,44,72,65,43,20,29,77,84,56,28,53,22,68,46,50,53,49,33,48,38,54,52,34,31,35,51,5,48,22,22,58,73,64,23,85,52,48,53,46,70,41,34,40,38,39,40,48,72,48,80,48,42,68,78,40,39,33,35,39,39,14,31,29,80,40,78,56,76,48,46,29,40,22,42,28,41,32,20,35,46,48,94,87,30,86,50,56,64,25,33,37,31,37,30,31,24,42,28,57,88,26,62,60,76,74,85,121

pLDDT: mean 96.08, std 9.17, range [39.47, 99.0]

Radius of gyration: 19.6 Å; Cα contacts (8 Å, |Δi|>4): 788; chains: 2; bounding box: 48×62×39 Å